Protein AF-A0A945YE36-F1 (afdb_monomer_lite)

Secondary structure (DSSP, 8-state):
-HHHHHHHHHHHHHHHHHHHHHHHHHHHHHHHHHT--TTSTTTIIIIIHHHHHHHHSGGGGGGS-HHHHHHHHHHHHHHHHHHHHHTT---HHHHHHHHHHHTHHHHHHHHHS-HHHHHHHHHHHHHTTSSPPHHHHHHHTSTT--S----S-SSHHHHHHHTTHHHHHHHHHHHHH-PPPP--TTSTTS-PPPGGGGGGPPPPPPPP--------------S----------PPPPPP---PPPPPP----------

pLDDT: mean 85.64, std 22.68, range [29.89, 98.88]

Foldseek 3Di:
DVVVVVVVVVVVLLVVLLLVLLVVQLVVQLCLQFPDELPPPPQNVQPNVVSLLCLQPVLLLLVDDLCSQQVVLLVVLVVVQVVCVVVVNHDVSSVSSSVQNSCLSVLLSVLSDDCVRCDDPNVVCCVVQQGPHVVLVVVCSAPPNQASRRRGGNPNRVVCVVVVVRVVVQVVCCVVPVRHGDQRQSHPPSDHDDPVSVVSDPDDDDPPPPPPPDDDDPPDDDDDDDPDDDDDPDDPDDDDDDDDDDDDDDDDDDDDDD

Structure (mmCIF, N/CA/C/O backbone):
data_AF-A0A945YE36-F1
#
_entry.id   AF-A0A945YE36-F1
#
loop_
_atom_site.group_PDB
_atom_site.id
_atom_site.type_symbol
_atom_site.label_atom_id
_atom_site.label_alt_id
_atom_site.label_comp_id
_atom_site.label_asym_id
_atom_site.label_entity_id
_atom_site.label_seq_id
_atom_site.pdbx_PDB_ins_code
_atom_site.Cartn_x
_atom_site.Cartn_y
_atom_site.Cartn_z
_atom_site.occupancy
_atom_site.B_iso_or_equiv
_atom_site.auth_seq_id
_atom_site.auth_comp_id
_atom_site.auth_asym_id
_atom_site.auth_atom_id
_atom_site.pdbx_PDB_model_num
ATOM 1 N N . MET A 1 1 ? -13.302 16.980 31.839 1.00 84.44 1 MET A N 1
ATOM 2 C CA . MET A 1 1 ? -11.973 16.338 31.714 1.00 84.44 1 MET A CA 1
ATOM 3 C C . MET A 1 1 ? -12.059 14.942 31.093 1.00 84.44 1 MET A C 1
ATOM 5 O O . MET A 1 1 ? -11.459 14.746 30.048 1.00 84.44 1 MET A O 1
ATOM 9 N N . GLN A 1 2 ? -12.860 14.014 31.640 1.00 93.81 2 GLN A N 1
ATOM 10 C CA . GLN A 1 2 ? -12.980 12.634 31.127 1.00 93.81 2 GLN A CA 1
ATOM 11 C C . GLN A 1 2 ? -13.390 12.527 29.646 1.00 93.81 2 GLN A C 1
ATOM 13 O O . GLN A 1 2 ? -12.787 11.770 28.888 1.00 93.81 2 GLN A O 1
ATOM 18 N N . LEU A 1 3 ? -14.381 13.316 29.213 1.00 94.56 3 LEU A N 1
ATOM 19 C CA . LEU A 1 3 ? -14.838 13.320 27.818 1.00 94.56 3 LEU A CA 1
ATOM 20 C C . LEU A 1 3 ? -13.727 13.750 26.848 1.00 94.56 3 LEU A C 1
ATOM 22 O O . LEU A 1 3 ? -13.504 13.095 25.837 1.00 94.56 3 LEU A O 1
ATOM 26 N N . LEU A 1 4 ? -12.995 14.815 27.184 1.00 94.88 4 LEU A N 1
ATOM 27 C CA . LEU A 1 4 ? -11.885 15.309 26.368 1.00 94.88 4 LEU A CA 1
ATOM 28 C C . LEU A 1 4 ? -10.783 14.253 26.229 1.00 94.88 4 LEU A C 1
ATOM 30 O O . LEU A 1 4 ? -10.346 13.976 25.118 1.00 94.88 4 LEU A O 1
ATOM 34 N N . LEU A 1 5 ? -10.376 13.626 27.337 1.00 96.44 5 LEU A N 1
ATOM 35 C CA . LEU A 1 5 ? -9.372 12.557 27.316 1.00 96.44 5 LEU A CA 1
ATOM 36 C C . LEU A 1 5 ? -9.828 11.359 26.474 1.00 96.44 5 LEU A C 1
ATOM 38 O O . LEU A 1 5 ? -9.031 10.791 25.736 1.00 96.44 5 LEU A O 1
ATOM 42 N N . THR A 1 6 ? -11.117 11.020 26.525 1.00 96.38 6 THR A N 1
ATOM 43 C CA . THR A 1 6 ? -11.697 9.944 25.708 1.00 96.38 6 THR A CA 1
ATOM 44 C C . THR A 1 6 ? -11.635 10.282 24.218 1.00 96.38 6 THR A C 1
ATOM 46 O O . THR A 1 6 ? -11.178 9.466 23.422 1.00 96.38 6 THR A O 1
ATOM 49 N N . ILE A 1 7 ? -12.032 11.500 23.835 1.00 97.38 7 ILE A N 1
ATOM 50 C CA . ILE A 1 7 ? -11.981 11.963 22.440 1.00 97.38 7 ILE A CA 1
ATOM 51 C C . ILE A 1 7 ? -10.540 11.949 21.918 1.00 97.38 7 ILE A C 1
ATOM 53 O O . ILE A 1 7 ? -10.285 11.423 20.836 1.00 97.38 7 ILE A O 1
ATOM 57 N N . LEU A 1 8 ? -9.591 12.477 22.697 1.00 97.62 8 LEU A N 1
ATOM 58 C CA . LEU A 1 8 ? -8.173 12.474 22.331 1.00 97.62 8 LEU A CA 1
ATOM 59 C C . LEU A 1 8 ? -7.621 11.047 22.215 1.00 97.62 8 LEU A C 1
ATOM 61 O O . LEU A 1 8 ? -6.890 10.751 21.273 1.00 97.62 8 LEU A O 1
ATOM 65 N N . GLY A 1 9 ? -8.013 10.150 23.122 1.00 98.25 9 GLY A N 1
ATOM 66 C CA . GLY A 1 9 ? -7.624 8.741 23.079 1.00 98.25 9 GLY A CA 1
ATOM 67 C C . GLY A 1 9 ? -8.164 8.003 21.852 1.00 98.25 9 GLY A C 1
ATOM 68 O O . GLY A 1 9 ? -7.447 7.203 21.252 1.00 98.25 9 GLY A O 1
ATOM 69 N N . ILE A 1 10 ? -9.403 8.278 21.435 1.00 98.25 10 ILE A N 1
ATOM 70 C CA . ILE A 1 10 ? -9.976 7.715 20.202 1.00 98.25 10 ILE A CA 1
ATOM 71 C C . ILE A 1 10 ? -9.258 8.284 18.974 1.00 98.25 10 ILE A C 1
ATOM 73 O O . ILE A 1 10 ? -8.875 7.524 18.087 1.00 98.25 10 ILE A O 1
ATOM 77 N N . ALA A 1 11 ? -9.020 9.597 18.932 1.00 98.06 11 ALA A N 1
ATOM 78 C CA . ALA A 1 11 ? -8.303 10.231 17.827 1.00 98.06 11 ALA A CA 1
ATOM 79 C C . ALA A 1 11 ? -6.877 9.670 17.673 1.00 98.06 11 ALA A C 1
ATOM 81 O O . ALA A 1 11 ? -6.459 9.350 16.560 1.00 98.06 11 ALA A O 1
ATOM 82 N N . ALA A 1 12 ? -6.159 9.477 18.784 1.00 98.31 12 ALA A N 1
ATOM 83 C CA . ALA A 1 12 ? -4.841 8.849 18.782 1.00 98.31 12 ALA A CA 1
ATOM 84 C C . ALA A 1 12 ? -4.895 7.408 18.248 1.00 98.31 12 ALA A C 1
ATOM 86 O O . ALA A 1 12 ? -4.079 7.043 17.404 1.00 98.31 12 ALA A O 1
ATOM 87 N N . GLN A 1 13 ? -5.886 6.612 18.670 1.00 98.56 13 GLN A N 1
ATOM 88 C CA . GLN A 1 13 ? -6.087 5.259 18.140 1.00 98.56 13 GLN A CA 1
ATOM 89 C C . GLN A 1 13 ? -6.326 5.267 16.628 1.00 98.56 13 GLN A C 1
ATOM 91 O O . GLN A 1 13 ? -5.691 4.493 15.922 1.00 98.56 13 GLN A O 1
ATOM 96 N N . VAL A 1 14 ? -7.178 6.159 16.113 1.00 98.62 14 VAL A N 1
ATOM 97 C CA . VAL A 1 14 ? -7.440 6.272 14.666 1.00 98.62 14 VAL A CA 1
ATOM 98 C C . VAL A 1 14 ? -6.151 6.544 13.886 1.00 98.62 14 VAL A C 1
ATOM 100 O O . VAL A 1 14 ? -5.896 5.880 12.881 1.00 98.62 14 VAL A O 1
ATOM 103 N N . VAL A 1 15 ? -5.317 7.477 14.356 1.00 98.25 15 VAL A N 1
ATOM 104 C CA . VAL A 1 15 ? -4.036 7.800 13.704 1.00 98.25 15 VAL A CA 1
ATOM 105 C C . VAL A 1 15 ? -3.079 6.609 13.747 1.00 98.25 15 VAL A C 1
ATOM 107 O O . VAL A 1 15 ? -2.517 6.246 12.716 1.00 98.25 15 VAL A O 1
ATOM 110 N N . LEU A 1 16 ? -2.925 5.966 14.907 1.00 98.56 16 LEU A N 1
ATOM 111 C CA . LEU A 1 16 ? -2.040 4.809 15.060 1.00 98.56 16 LEU A CA 1
ATOM 112 C C . LEU A 1 16 ? -2.490 3.621 14.203 1.00 98.56 16 LEU A C 1
ATOM 114 O O . LEU A 1 16 ? -1.655 2.964 13.589 1.00 98.56 16 LEU A O 1
ATOM 118 N N . ILE A 1 17 ? -3.798 3.374 14.106 1.00 98.81 17 ILE A N 1
ATOM 119 C CA . ILE A 1 17 ? -4.362 2.324 13.251 1.00 98.81 17 ILE A CA 1
ATOM 120 C C . ILE A 1 17 ? -4.108 2.634 11.774 1.00 98.81 17 ILE A C 1
ATOM 122 O O . ILE A 1 17 ? -3.713 1.740 11.029 1.00 98.81 17 ILE A O 1
ATOM 126 N N . ALA A 1 18 ? -4.285 3.889 11.351 1.00 98.75 18 ALA A N 1
ATOM 127 C CA . ALA A 1 18 ? -3.983 4.298 9.982 1.00 98.75 18 ALA A CA 1
ATOM 128 C C . ALA A 1 18 ? -2.496 4.113 9.648 1.00 98.75 18 ALA A C 1
ATOM 130 O O . ALA A 1 18 ? -2.173 3.574 8.592 1.00 98.75 18 ALA A O 1
ATOM 131 N N . MET A 1 19 ? -1.599 4.489 10.565 1.00 98.75 19 MET A N 1
ATOM 132 C CA . MET A 1 19 ? -0.159 4.264 10.413 1.00 98.75 19 MET A CA 1
ATOM 133 C C . MET A 1 19 ? 0.191 2.771 10.382 1.00 98.75 19 MET A C 1
ATOM 135 O O . MET A 1 19 ? 1.014 2.361 9.572 1.00 98.75 19 MET A O 1
ATOM 139 N N . ALA A 1 20 ? -0.444 1.946 11.216 1.00 98.88 20 ALA A N 1
ATOM 140 C CA . ALA A 1 20 ? -0.229 0.501 11.212 1.00 98.88 20 ALA A CA 1
ATOM 141 C C . ALA A 1 20 ? -0.695 -0.142 9.895 1.00 98.88 20 ALA A C 1
ATOM 143 O O . ALA A 1 20 ? 0.027 -0.956 9.323 1.00 98.88 20 ALA A O 1
ATOM 144 N N . ALA A 1 21 ? -1.869 0.241 9.386 1.00 98.81 21 ALA A N 1
ATOM 145 C CA . ALA A 1 21 ? -2.382 -0.252 8.107 1.00 98.81 21 ALA A CA 1
ATOM 146 C C . ALA A 1 21 ? -1.478 0.156 6.933 1.00 98.81 21 ALA A C 1
ATOM 148 O O . ALA A 1 21 ? -1.208 -0.658 6.051 1.00 98.81 21 ALA A O 1
ATOM 149 N N . ASP A 1 22 ? -0.975 1.391 6.948 1.00 98.88 22 ASP A N 1
ATOM 150 C CA . ASP A 1 22 ? -0.038 1.913 5.951 1.00 98.88 22 ASP A CA 1
ATOM 151 C C . ASP A 1 22 ? 1.333 1.218 6.016 1.00 98.88 22 ASP A C 1
ATOM 153 O O . ASP A 1 22 ? 1.910 0.864 4.988 1.00 98.88 22 ASP A O 1
ATOM 157 N N . PHE A 1 23 ? 1.828 0.940 7.225 1.00 98.88 23 PHE A N 1
ATOM 158 C CA . PHE A 1 23 ? 3.054 0.171 7.432 1.00 98.88 23 PHE A CA 1
ATOM 159 C C . PHE A 1 23 ? 2.928 -1.261 6.903 1.00 98.88 23 PHE A C 1
ATOM 161 O O . PHE A 1 23 ? 3.793 -1.708 6.155 1.00 98.88 23 PHE A O 1
ATOM 168 N N . VAL A 1 24 ? 1.837 -1.964 7.227 1.00 98.88 24 VAL A N 1
ATOM 169 C CA . VAL A 1 24 ? 1.592 -3.329 6.728 1.00 98.88 24 VAL A CA 1
ATOM 170 C C . VAL A 1 24 ? 1.453 -3.344 5.205 1.00 98.88 24 VAL A C 1
ATOM 172 O O . VAL A 1 24 ? 2.032 -4.211 4.555 1.00 98.88 24 VAL A O 1
ATOM 175 N N . ALA A 1 25 ? 0.749 -2.371 4.621 1.00 98.75 25 ALA A N 1
ATOM 176 C CA . ALA A 1 25 ? 0.683 -2.229 3.169 1.00 98.75 25 ALA A CA 1
ATOM 177 C C . ALA A 1 25 ? 2.074 -1.976 2.557 1.00 98.75 25 ALA A C 1
ATOM 179 O O . ALA A 1 25 ? 2.404 -2.573 1.537 1.00 98.75 25 ALA A O 1
ATOM 180 N N . GLY A 1 26 ? 2.907 -1.156 3.206 1.00 98.75 26 GLY A N 1
ATOM 181 C CA . GLY A 1 26 ? 4.293 -0.921 2.799 1.00 98.75 26 GLY A CA 1
ATOM 182 C C . GLY A 1 26 ? 5.181 -2.163 2.889 1.00 98.75 26 GLY A C 1
ATOM 183 O O . GLY A 1 26 ? 5.958 -2.398 1.975 1.00 98.75 26 GLY A O 1
ATOM 184 N N . LEU A 1 27 ? 5.046 -2.988 3.934 1.00 98.81 27 LEU A N 1
ATOM 185 C CA . LEU A 1 27 ? 5.772 -4.261 4.054 1.00 98.81 27 LEU A CA 1
ATOM 186 C C . LEU A 1 27 ? 5.415 -5.232 2.927 1.00 98.81 27 LEU A C 1
ATOM 188 O O . LEU A 1 27 ? 6.299 -5.883 2.378 1.00 98.81 27 LEU A O 1
ATOM 192 N N . ILE A 1 28 ? 4.126 -5.327 2.590 1.00 98.38 28 ILE A N 1
ATOM 193 C CA . ILE A 1 28 ? 3.658 -6.169 1.485 1.00 98.38 28 ILE A CA 1
ATOM 194 C C . ILE A 1 28 ? 4.221 -5.637 0.164 1.00 98.38 28 ILE A C 1
ATOM 196 O O . ILE A 1 28 ? 4.852 -6.396 -0.560 1.00 98.38 28 ILE A O 1
ATOM 200 N N . HIS A 1 29 ? 4.081 -4.337 -0.103 1.00 98.56 29 HIS A N 1
ATOM 201 C CA . HIS A 1 29 ? 4.594 -3.702 -1.319 1.00 98.56 29 HIS A CA 1
ATOM 202 C C . HIS A 1 29 ? 6.115 -3.875 -1.473 1.00 98.56 29 HIS A C 1
ATOM 204 O O . HIS A 1 29 ? 6.581 -4.296 -2.526 1.00 98.56 29 HIS A O 1
ATOM 210 N N . TRP A 1 30 ? 6.880 -3.656 -0.400 1.00 98.69 30 TRP A N 1
ATOM 211 C CA . TRP A 1 30 ? 8.317 -3.932 -0.372 1.00 98.69 30 TRP A CA 1
ATOM 212 C C . TRP A 1 30 ? 8.631 -5.398 -0.676 1.00 98.69 30 TRP A C 1
ATOM 214 O O . TRP A 1 30 ? 9.516 -5.673 -1.476 1.00 98.69 30 TRP A O 1
ATOM 224 N N . ALA A 1 31 ? 7.903 -6.354 -0.094 1.00 98.25 31 ALA A N 1
ATOM 225 C CA . ALA A 1 31 ? 8.142 -7.769 -0.366 1.00 98.25 31 ALA A CA 1
ATOM 226 C C . ALA A 1 31 ? 7.826 -8.150 -1.825 1.00 98.25 31 ALA A C 1
ATOM 228 O O . ALA A 1 31 ? 8.560 -8.940 -2.426 1.00 98.25 31 ALA A O 1
ATOM 229 N N . GLU A 1 32 ? 6.761 -7.582 -2.404 1.00 97.75 32 GLU A N 1
ATOM 230 C CA . GLU A 1 32 ? 6.430 -7.732 -3.828 1.00 97.75 32 GLU A CA 1
ATOM 231 C C . GLU A 1 32 ? 7.567 -7.232 -4.728 1.00 97.75 32 GLU A C 1
ATOM 233 O O . GLU A 1 32 ? 7.904 -7.891 -5.716 1.00 97.75 32 GLU A O 1
ATOM 238 N N . ASP A 1 33 ? 8.163 -6.095 -4.367 1.00 97.31 33 ASP A N 1
ATOM 239 C CA . ASP A 1 33 ? 9.240 -5.458 -5.122 1.00 97.31 33 ASP A CA 1
ATOM 240 C C . ASP A 1 33 ? 10.599 -6.115 -4.919 1.00 97.31 33 ASP A C 1
ATOM 242 O O . ASP A 1 33 ? 11.373 -6.181 -5.869 1.00 97.31 33 ASP A O 1
ATOM 246 N N . ALA A 1 34 ? 10.885 -6.617 -3.720 1.00 97.31 34 ALA A N 1
ATOM 247 C CA . ALA A 1 34 ? 12.212 -7.090 -3.361 1.00 97.31 34 ALA A CA 1
ATOM 248 C C . ALA A 1 34 ? 12.396 -8.599 -3.552 1.00 97.31 34 ALA A C 1
ATOM 250 O O . ALA A 1 34 ? 13.505 -9.024 -3.862 1.00 97.31 34 ALA A O 1
ATOM 251 N N . TYR A 1 35 ? 11.354 -9.425 -3.394 1.00 97.56 35 TYR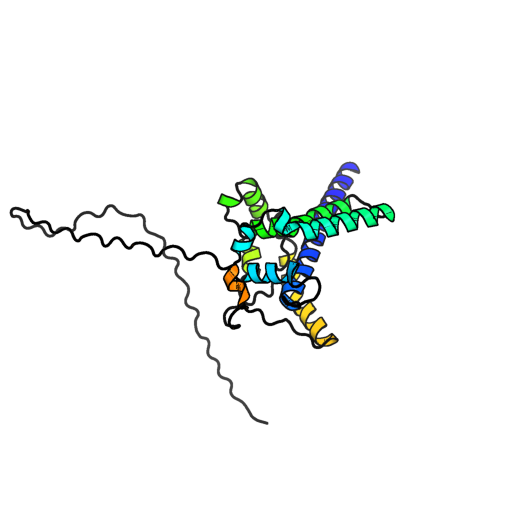 A N 1
ATOM 252 C CA . TYR A 1 35 ? 11.558 -10.877 -3.238 1.00 97.56 35 TYR A CA 1
ATOM 253 C C . TYR A 1 35 ? 10.683 -11.774 -4.106 1.00 97.56 35 TYR A C 1
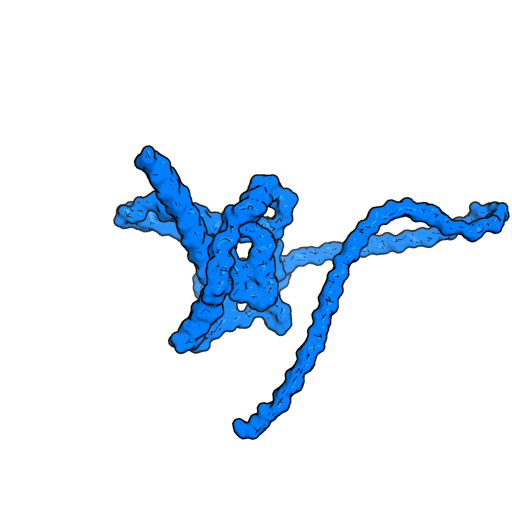ATOM 255 O O . TYR A 1 35 ? 10.999 -12.955 -4.258 1.00 97.56 35 TYR A O 1
ATOM 263 N N . PHE A 1 36 ? 9.610 -11.255 -4.697 1.00 97.25 36 PHE A N 1
ATOM 264 C CA . PHE A 1 36 ? 8.695 -12.075 -5.487 1.00 97.25 36 PHE A CA 1
ATOM 265 C C . PHE A 1 36 ? 8.792 -11.803 -6.988 1.00 97.25 36 PHE A C 1
ATOM 267 O O . PHE A 1 36 ? 9.245 -10.758 -7.452 1.00 97.25 36 PHE A O 1
ATOM 274 N N . THR A 1 37 ? 8.354 -12.777 -7.775 1.00 95.44 37 THR A N 1
ATOM 275 C CA . THR A 1 37 ? 8.308 -12.718 -9.243 1.00 95.44 37 THR A CA 1
ATOM 276 C C . THR A 1 37 ? 6.921 -13.088 -9.749 1.00 95.44 37 THR A C 1
ATOM 278 O O . THR A 1 37 ? 6.088 -13.632 -9.015 1.00 95.44 37 THR A O 1
ATOM 281 N N . GLU A 1 38 ? 6.660 -12.825 -11.025 1.00 95.38 38 GLU A N 1
ATOM 282 C CA . GLU A 1 38 ? 5.420 -13.223 -11.686 1.00 95.38 38 GLU A CA 1
ATOM 283 C C . GLU A 1 38 ? 5.133 -14.736 -11.658 1.00 95.38 38 GLU A C 1
ATOM 285 O O . GLU A 1 38 ? 3.977 -15.133 -11.822 1.00 95.38 38 GLU A O 1
ATO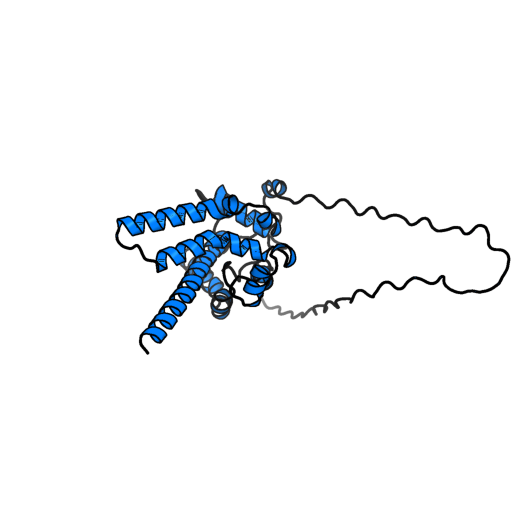M 290 N N . ASP A 1 39 ? 6.161 -15.552 -11.415 1.00 95.75 39 ASP A N 1
ATOM 291 C CA . ASP A 1 39 ? 6.089 -17.012 -11.344 1.00 95.75 39 ASP A CA 1
ATOM 292 C C . ASP A 1 39 ? 5.902 -17.526 -9.908 1.00 95.75 39 ASP A C 1
ATOM 294 O O . ASP A 1 39 ? 5.782 -18.731 -9.682 1.00 95.75 39 ASP A O 1
ATOM 298 N N . THR A 1 40 ? 5.851 -16.627 -8.916 1.00 97.19 40 THR A N 1
ATOM 299 C CA . THR A 1 40 ? 5.646 -17.019 -7.517 1.00 97.19 40 THR A CA 1
ATOM 300 C C . THR A 1 40 ? 4.285 -17.712 -7.363 1.00 97.19 40 THR A C 1
ATOM 302 O O . THR A 1 40 ? 3.260 -17.129 -7.743 1.00 97.19 40 THR A O 1
ATOM 305 N N . PRO A 1 41 ? 4.222 -18.928 -6.786 1.00 96.50 41 PRO A N 1
ATOM 306 C CA . PRO A 1 41 ? 2.964 -19.643 -6.610 1.00 96.50 41 PRO A CA 1
ATOM 307 C C . PRO A 1 41 ? 1.919 -18.810 -5.865 1.00 96.50 41 PRO A C 1
ATOM 309 O O . PRO A 1 41 ? 2.237 -18.078 -4.931 1.00 96.50 41 PRO A O 1
ATOM 312 N N . LEU A 1 42 ? 0.653 -18.956 -6.265 1.00 93.06 42 LEU A N 1
ATOM 313 C CA . LEU A 1 42 ? -0.532 -18.299 -5.690 1.00 93.06 42 LEU A CA 1
ATOM 314 C C . LEU A 1 42 ? -0.620 -16.775 -5.899 1.00 93.06 42 LEU A C 1
ATOM 316 O O . LEU A 1 42 ? -1.705 -16.287 -6.213 1.00 93.06 42 LEU A O 1
ATOM 320 N N . ILE A 1 43 ? 0.480 -16.028 -5.766 1.00 95.69 43 ILE A N 1
ATOM 321 C CA . ILE A 1 43 ? 0.476 -14.552 -5.788 1.00 95.69 43 ILE A CA 1
ATOM 322 C C . ILE A 1 43 ? 1.053 -13.942 -7.071 1.00 95.69 43 ILE A C 1
ATOM 324 O O . ILE A 1 43 ? 0.710 -12.809 -7.405 1.00 95.69 43 ILE A O 1
ATOM 328 N N . GLY A 1 44 ? 1.864 -14.680 -7.834 1.00 96.50 44 GLY A N 1
ATOM 329 C CA . GLY A 1 44 ? 2.566 -14.169 -9.016 1.00 96.50 44 GLY A CA 1
ATOM 330 C C . GLY A 1 44 ? 1.626 -13.543 -10.050 1.00 96.50 44 GLY A C 1
ATOM 331 O O . GLY A 1 44 ? 1.767 -12.378 -10.414 1.00 96.50 44 GLY A O 1
ATOM 332 N N . GLN A 1 45 ? 0.586 -14.280 -10.448 1.00 94.25 45 GLN A N 1
ATOM 333 C CA . GLN A 1 45 ? -0.404 -13.827 -11.434 1.00 94.25 45 GLN A CA 1
ATOM 334 C C . GLN A 1 45 ? -1.290 -12.674 -10.931 1.00 94.25 45 GLN A C 1
ATOM 336 O O . GLN A 1 45 ? -1.673 -11.808 -11.716 1.00 94.25 45 GLN A O 1
ATOM 341 N N . TRP A 1 46 ? -1.666 -12.685 -9.650 1.00 92.50 46 TRP A N 1
ATOM 342 C CA . TRP A 1 46 ? -2.752 -11.846 -9.123 1.00 92.50 46 TRP A CA 1
ATOM 343 C C . TRP A 1 46 ? -2.281 -10.615 -8.351 1.00 92.50 46 TRP A C 1
ATOM 345 O O . TRP A 1 46 ? -3.076 -9.698 -8.156 1.00 92.50 46 TRP A O 1
ATOM 355 N N . VAL A 1 47 ? -1.021 -10.604 -7.920 1.00 95.81 47 VAL A N 1
ATOM 356 C CA . VAL A 1 47 ? -0.422 -9.552 -7.092 1.00 95.81 47 VAL A CA 1
ATOM 357 C C . VAL A 1 47 ? 0.838 -9.019 -7.774 1.00 95.81 47 VAL A C 1
ATOM 359 O O . VAL A 1 47 ? 0.880 -7.854 -8.164 1.00 95.81 47 VAL A O 1
ATOM 362 N N . ILE A 1 48 ? 1.808 -9.899 -8.051 1.00 97.88 48 ILE A N 1
ATOM 363 C CA . ILE A 1 48 ? 3.131 -9.480 -8.535 1.00 97.88 48 ILE A CA 1
ATOM 364 C C . ILE A 1 48 ? 3.087 -8.955 -9.971 1.00 97.88 48 ILE A C 1
ATOM 366 O O . ILE A 1 48 ? 3.620 -7.883 -10.243 1.00 97.88 48 ILE A O 1
ATOM 370 N N . LYS A 1 49 ? 2.416 -9.650 -10.902 1.00 97.06 49 LYS A N 1
ATOM 371 C CA . LYS A 1 49 ? 2.254 -9.165 -12.285 1.00 97.06 49 LYS A CA 1
ATOM 372 C C . LYS A 1 49 ? 1.594 -7.780 -12.340 1.00 97.06 49 LYS A C 1
ATOM 374 O O . LYS A 1 49 ? 2.165 -6.905 -12.989 1.00 97.06 49 LYS A O 1
ATOM 379 N N . PRO A 1 50 ? 0.443 -7.529 -11.677 1.00 96.31 50 PRO A N 1
ATOM 380 C CA . PRO A 1 50 ? -0.125 -6.185 -11.586 1.00 96.31 50 PRO A CA 1
ATOM 381 C C . PRO A 1 50 ? 0.848 -5.131 -11.052 1.00 96.31 50 PRO A C 1
ATOM 383 O O . PRO A 1 50 ? 0.881 -4.025 -11.593 1.00 96.31 50 PRO A O 1
ATOM 386 N N . ASN A 1 51 ? 1.651 -5.468 -10.040 1.00 97.38 51 ASN A N 1
ATOM 387 C CA . ASN A 1 51 ? 2.639 -4.550 -9.486 1.00 97.38 51 ASN A CA 1
ATOM 388 C C . ASN A 1 51 ? 3.800 -4.269 -10.469 1.00 97.38 51 ASN A C 1
ATOM 390 O O . ASN A 1 51 ? 4.139 -3.115 -10.714 1.00 97.38 51 ASN A O 1
ATOM 394 N N . ILE A 1 52 ? 4.316 -5.282 -11.174 1.00 97.50 52 ILE A N 1
ATOM 395 C CA . ILE A 1 52 ? 5.312 -5.088 -12.249 1.00 97.50 52 ILE A CA 1
ATOM 396 C C . ILE A 1 52 ? 4.743 -4.192 -13.366 1.00 97.50 52 ILE A C 1
ATOM 398 O O . ILE A 1 52 ? 5.406 -3.254 -13.813 1.00 97.50 52 ILE A O 1
ATOM 402 N N . VAL A 1 53 ? 3.497 -4.428 -13.806 1.00 97.69 53 VAL A N 1
ATOM 403 C CA . VAL A 1 53 ? 2.815 -3.548 -14.779 1.00 97.69 53 VAL A CA 1
ATOM 404 C C . VAL A 1 53 ? 2.746 -2.121 -14.250 1.00 97.69 53 VAL A C 1
ATOM 406 O O . VAL A 1 53 ? 2.966 -1.174 -15.005 1.00 97.69 53 VAL A O 1
ATOM 409 N N . HIS A 1 54 ? 2.443 -1.959 -12.964 1.00 97.31 54 HIS A N 1
ATOM 410 C CA . HIS A 1 54 ? 2.374 -0.663 -12.317 1.00 97.31 54 HIS A CA 1
ATOM 411 C C . HIS A 1 54 ? 3.732 0.063 -12.334 1.00 97.31 54 HIS A C 1
ATOM 413 O O . HIS A 1 54 ? 3.779 1.227 -12.726 1.00 97.31 54 HIS A O 1
ATOM 419 N N . HIS A 1 55 ? 4.835 -0.598 -11.998 1.00 97.25 55 HIS A N 1
ATOM 420 C CA . HIS A 1 55 ? 6.170 0.016 -11.991 1.00 97.25 55 HIS A CA 1
ATOM 421 C C . HIS A 1 55 ? 6.671 0.410 -13.390 1.00 97.25 55 HIS A C 1
ATOM 423 O O . HIS A 1 55 ? 7.303 1.456 -13.554 1.00 97.25 55 HIS A O 1
ATOM 429 N N . HIS A 1 56 ? 6.325 -0.362 -14.426 1.00 97.12 56 HIS A N 1
ATOM 430 C CA . HIS A 1 56 ? 6.650 -0.026 -15.824 1.00 97.12 56 HIS A CA 1
ATOM 431 C C . HIS A 1 56 ? 5.708 1.022 -16.431 1.00 97.12 56 HIS A C 1
ATOM 433 O O . HIS A 1 56 ? 6.133 1.909 -17.179 1.00 97.12 56 HIS A O 1
ATOM 439 N N . PHE A 1 57 ? 4.416 0.946 -16.110 1.00 96.81 57 PHE A N 1
ATOM 440 C CA . PHE A 1 57 ? 3.368 1.822 -16.631 1.00 96.81 57 PHE A CA 1
ATOM 441 C C . PHE A 1 57 ? 2.512 2.391 -15.483 1.00 96.81 57 PHE A C 1
ATOM 443 O O . PHE A 1 57 ? 1.345 2.017 -15.340 1.00 96.81 57 PHE A O 1
ATOM 450 N N . PRO A 1 58 ? 3.016 3.372 -14.703 1.00 95.94 58 PRO A N 1
ATOM 451 C CA . PRO A 1 58 ? 2.367 3.830 -13.465 1.00 95.94 58 PRO A CA 1
ATOM 452 C C . PRO A 1 58 ? 0.900 4.224 -13.617 1.00 95.94 58 PRO A C 1
ATOM 454 O O . PRO A 1 58 ? 0.053 3.891 -12.788 1.00 95.94 58 PRO A O 1
ATOM 457 N N . ARG A 1 59 ? 0.561 4.863 -14.741 1.00 95.81 59 ARG A N 1
ATOM 458 C CA . ARG A 1 59 ? -0.813 5.291 -15.023 1.00 95.81 59 ARG A CA 1
ATOM 459 C C . ARG A 1 59 ? -1.751 4.176 -15.489 1.00 95.81 59 ARG A C 1
ATOM 461 O O . ARG A 1 59 ? -2.957 4.409 -15.441 1.00 95.81 59 ARG A O 1
ATOM 468 N N . TYR A 1 60 ? -1.266 2.987 -15.862 1.00 95.69 60 TYR A N 1
ATOM 469 C CA . TYR A 1 60 ? -2.141 1.832 -16.114 1.00 95.69 60 TYR A CA 1
ATOM 470 C C . TYR A 1 60 ? -2.989 1.526 -14.876 1.00 95.69 60 TYR A C 1
ATOM 472 O O . TYR A 1 60 ? -4.182 1.277 -14.980 1.00 95.69 60 TYR A O 1
ATOM 480 N N . PHE A 1 61 ? -2.428 1.688 -13.676 1.00 95.00 61 PHE A N 1
ATOM 481 C CA . PHE A 1 61 ? -3.164 1.444 -12.438 1.00 95.00 61 PHE A CA 1
ATOM 482 C C . PHE A 1 61 ? -4.425 2.319 -12.289 1.00 95.00 61 PHE A C 1
ATOM 484 O O . PHE A 1 61 ? -5.417 1.916 -11.680 1.00 95.00 61 PHE A O 1
ATOM 491 N N . THR A 1 62 ? -4.420 3.511 -12.896 1.00 96.62 62 THR A N 1
ATOM 492 C CA . THR A 1 62 ? -5.552 4.449 -12.859 1.00 96.62 62 THR A CA 1
ATOM 493 C C . THR A 1 62 ? -6.724 4.049 -13.755 1.00 96.62 62 THR A C 1
ATOM 495 O O . THR A 1 62 ? -7.804 4.614 -13.594 1.00 96.62 62 THR A O 1
ATOM 498 N N . THR A 1 63 ? -6.540 3.084 -14.663 1.00 95.19 63 THR A N 1
ATOM 499 C CA . THR A 1 63 ? -7.608 2.586 -15.546 1.00 95.19 63 THR A CA 1
ATOM 500 C C . THR A 1 63 ? -8.447 1.490 -14.894 1.00 95.19 63 THR A C 1
ATOM 502 O O . THR A 1 63 ? -9.581 1.270 -15.310 1.00 95.19 63 THR A O 1
ATOM 505 N N . LEU A 1 64 ? -7.923 0.839 -13.850 1.00 95.31 64 LEU A N 1
ATOM 506 C CA . LEU A 1 64 ? -8.642 -0.194 -13.111 1.00 95.31 64 LEU A CA 1
ATOM 507 C C . LEU A 1 64 ? -9.782 0.422 -12.292 1.00 95.31 64 LEU A C 1
ATOM 509 O O . LEU A 1 64 ? -9.607 1.455 -11.631 1.00 95.31 64 LEU A O 1
ATOM 513 N N . SER A 1 65 ? -10.919 -0.259 -12.227 1.00 97.19 65 SER A N 1
ATOM 514 C CA . SER A 1 65 ? -11.980 0.013 -11.253 1.00 97.19 65 SER A CA 1
ATOM 515 C C . SER A 1 65 ? -11.494 -0.207 -9.811 1.00 97.19 65 SER A C 1
ATOM 517 O O . SER A 1 65 ? -10.418 -0.757 -9.565 1.00 97.19 65 SER A O 1
ATOM 519 N N . TRP A 1 66 ? -12.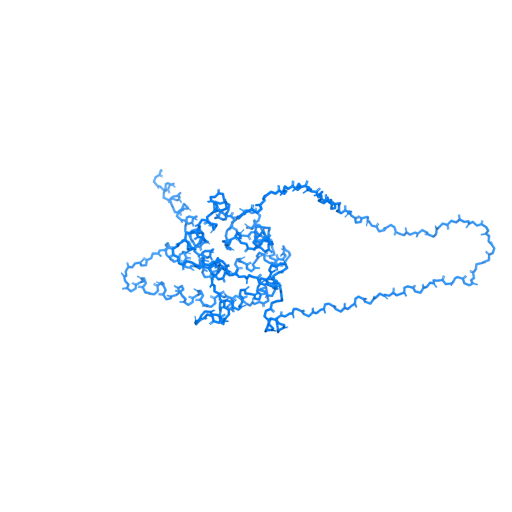273 0.245 -8.821 1.00 97.50 66 TRP A N 1
ATOM 520 C CA . TRP A 1 66 ? -11.974 -0.040 -7.411 1.00 97.50 66 TRP A CA 1
ATOM 521 C C . TRP A 1 66 ? -11.962 -1.550 -7.141 1.00 97.50 66 TRP A C 1
ATOM 523 O O . TRP A 1 66 ? -11.015 -2.053 -6.544 1.00 97.50 66 TRP A O 1
ATOM 533 N N . TRP A 1 67 ? -12.954 -2.280 -7.661 1.00 97.88 67 TRP A N 1
ATOM 534 C CA . TRP A 1 67 ? -13.076 -3.722 -7.450 1.00 97.88 67 TRP A CA 1
ATOM 535 C C . TRP A 1 67 ? -11.897 -4.505 -8.034 1.00 97.88 67 TRP A C 1
ATOM 537 O O . TRP A 1 67 ? -11.325 -5.347 -7.346 1.00 97.88 67 TRP A O 1
ATOM 547 N N . GLU A 1 68 ? -11.477 -4.197 -9.265 1.00 96.31 68 GLU A N 1
ATOM 548 C CA . GLU A 1 68 ? -10.338 -4.874 -9.905 1.00 96.31 68 GLU A CA 1
ATOM 549 C C . GLU A 1 68 ? -9.046 -4.733 -9.101 1.00 96.31 68 GLU A C 1
ATOM 551 O O . GLU A 1 68 ? -8.291 -5.697 -9.002 1.00 96.31 68 GLU A O 1
ATOM 556 N N . SER A 1 69 ? -8.820 -3.567 -8.487 1.00 95.75 69 SER A N 1
ATOM 557 C CA . SER A 1 69 ? -7.633 -3.321 -7.666 1.00 95.75 69 SER A CA 1
ATOM 558 C C . SER A 1 69 ? -7.766 -3.762 -6.208 1.00 95.75 69 SER A C 1
ATOM 560 O O . SER A 1 69 ? -6.746 -3.951 -5.560 1.00 95.75 69 SER A O 1
ATOM 562 N N . SER A 1 70 ? -8.977 -3.902 -5.662 1.00 97.19 70 SER A N 1
ATOM 563 C CA . SER A 1 70 ? -9.174 -4.089 -4.212 1.00 97.19 70 SER A CA 1
ATOM 564 C C . SER A 1 70 ? -9.793 -5.428 -3.818 1.00 97.19 70 SER A C 1
ATOM 566 O O . SER A 1 70 ? -9.738 -5.771 -2.640 1.00 97.19 70 SER A O 1
ATOM 568 N N . LYS A 1 71 ? -10.351 -6.216 -4.751 1.00 96.56 71 LYS A N 1
ATOM 569 C CA . LYS A 1 71 ? -11.101 -7.448 -4.426 1.00 96.56 71 LYS A CA 1
ATOM 570 C C . LYS A 1 71 ? -10.344 -8.416 -3.511 1.00 96.56 71 LYS A C 1
ATOM 572 O O . LYS A 1 71 ? -10.930 -8.923 -2.564 1.00 96.56 71 LYS A O 1
ATOM 577 N N . LEU A 1 72 ? -9.048 -8.641 -3.748 1.00 96.00 72 LEU A N 1
ATOM 578 C CA . LEU A 1 72 ? -8.248 -9.554 -2.925 1.00 96.00 72 LEU A CA 1
ATOM 579 C C . LEU A 1 72 ? -8.139 -9.044 -1.482 1.00 96.00 72 LEU A C 1
ATOM 581 O O . LEU A 1 72 ? -8.386 -9.795 -0.544 1.00 96.00 72 LEU A O 1
ATOM 585 N N . LEU A 1 73 ? -7.851 -7.752 -1.311 1.00 97.00 73 LEU A N 1
ATOM 586 C CA . LEU A 1 73 ? -7.725 -7.118 -0.000 1.00 97.00 73 LEU A CA 1
ATOM 587 C C . LEU A 1 73 ? -9.083 -7.084 0.721 1.00 97.00 73 LEU A C 1
ATOM 589 O O . LEU A 1 73 ? -9.137 -7.280 1.931 1.00 97.00 73 LEU A O 1
ATOM 593 N N . VAL A 1 74 ? -10.185 -6.904 -0.017 1.00 98.19 74 VAL A N 1
ATOM 594 C CA . VAL A 1 74 ? -11.552 -6.996 0.520 1.00 98.19 74 VAL A CA 1
ATOM 595 C C . VAL A 1 74 ? -11.860 -8.411 1.009 1.00 98.19 74 VAL A C 1
ATOM 597 O O . VAL A 1 74 ? -12.369 -8.553 2.117 1.00 98.19 74 VAL A O 1
ATOM 600 N N . PHE A 1 75 ? -11.537 -9.457 0.240 1.00 98.25 75 PHE A N 1
ATOM 601 C CA . PHE A 1 75 ? -11.769 -10.841 0.669 1.00 98.25 75 PHE A CA 1
ATOM 602 C C . PHE A 1 75 ? -10.918 -11.221 1.886 1.00 98.25 75 PHE A C 1
ATOM 604 O O . PHE A 1 75 ? -11.453 -11.787 2.838 1.00 98.25 75 PHE A O 1
ATOM 611 N N . ILE A 1 76 ? -9.631 -10.857 1.899 1.00 97.69 76 ILE A N 1
ATOM 612 C CA . ILE A 1 76 ? -8.748 -11.062 3.060 1.00 97.69 76 ILE A CA 1
ATOM 613 C C . ILE A 1 76 ? -9.285 -10.301 4.277 1.00 97.69 76 ILE A C 1
ATOM 615 O O . ILE A 1 76 ? -9.369 -10.857 5.373 1.00 97.69 76 ILE A O 1
ATOM 619 N N . GLY A 1 77 ? -9.702 -9.049 4.089 1.00 98.31 77 GLY A N 1
ATOM 620 C CA . GLY A 1 77 ? -10.298 -8.230 5.138 1.00 98.31 77 GLY A CA 1
ATOM 621 C C . GLY A 1 77 ? -11.583 -8.832 5.704 1.00 98.31 77 GLY A C 1
ATOM 622 O O . GLY A 1 77 ? -11.719 -8.965 6.918 1.00 98.31 77 GLY A O 1
ATOM 623 N N . ALA A 1 78 ? -12.504 -9.259 4.839 1.00 98.44 78 ALA A N 1
ATOM 624 C CA . ALA A 1 78 ? -13.757 -9.891 5.242 1.00 98.44 78 ALA A CA 1
ATOM 625 C C . ALA A 1 78 ? -13.517 -11.204 6.001 1.00 98.44 78 ALA A C 1
ATOM 627 O O . ALA A 1 78 ? -14.122 -11.419 7.050 1.00 98.44 78 ALA A O 1
ATOM 628 N N . ALA A 1 79 ? -12.593 -12.045 5.522 1.00 98.56 79 ALA A N 1
ATOM 629 C CA . ALA A 1 79 ? -12.188 -13.260 6.224 1.00 98.56 79 ALA A CA 1
ATOM 630 C C . ALA A 1 79 ? -11.582 -12.941 7.600 1.00 98.56 79 ALA A C 1
ATOM 632 O O . ALA A 1 79 ? -11.951 -13.567 8.591 1.00 98.56 79 ALA A O 1
ATOM 633 N N . THR A 1 80 ? -10.721 -11.923 7.683 1.00 98.38 80 THR A N 1
ATOM 634 C CA . THR A 1 80 ? -10.095 -11.478 8.939 1.00 98.38 80 THR A CA 1
ATOM 635 C C . THR A 1 80 ? -11.144 -11.041 9.961 1.00 98.38 80 THR A C 1
ATOM 637 O O . THR A 1 80 ? -11.107 -11.482 11.109 1.00 98.38 80 THR A O 1
ATOM 640 N N . LEU A 1 81 ? -12.115 -10.220 9.548 1.00 98.50 81 LEU A N 1
ATOM 641 C CA . LEU A 1 81 ? -13.203 -9.776 10.423 1.00 98.50 81 LEU A CA 1
ATOM 642 C C . LEU A 1 81 ? -14.133 -10.927 10.818 1.00 98.50 81 LEU A C 1
ATOM 644 O O . LEU A 1 81 ? -14.518 -11.013 11.981 1.00 98.50 81 LEU A O 1
ATOM 648 N N . GLY A 1 82 ? -14.462 -11.821 9.882 1.00 98.44 82 GLY A N 1
ATOM 649 C CA . GLY A 1 82 ? -15.305 -12.988 10.143 1.00 98.44 82 GLY A CA 1
ATOM 650 C C . GLY A 1 82 ? -14.674 -13.951 11.148 1.00 98.44 82 GLY A C 1
ATOM 651 O O . GLY A 1 82 ? -15.301 -14.293 12.147 1.00 98.44 82 GLY A O 1
ATOM 652 N N . ILE A 1 83 ? -13.410 -14.330 10.938 1.00 98.56 83 ILE A N 1
ATOM 653 C CA . ILE A 1 83 ? -12.658 -15.195 11.862 1.00 98.56 83 ILE A CA 1
ATOM 654 C C . ILE A 1 83 ? -12.523 -14.518 13.227 1.00 98.56 83 ILE A C 1
ATOM 656 O O . ILE A 1 83 ? -12.783 -15.138 14.254 1.00 98.56 83 ILE A O 1
ATOM 660 N N . SER A 1 84 ? -12.175 -13.231 13.252 1.00 98.44 84 SER A N 1
ATOM 661 C CA . SER A 1 84 ? -12.076 -12.463 14.493 1.00 98.44 84 SER A CA 1
ATOM 662 C C . SER A 1 84 ? -13.397 -12.437 15.271 1.00 98.44 84 SER A C 1
ATOM 664 O O . SER A 1 84 ? -13.388 -12.622 16.486 1.00 98.44 84 SER A O 1
ATOM 666 N N . ALA A 1 85 ? -14.535 -12.274 14.591 1.00 98.06 85 ALA A N 1
ATOM 667 C CA . ALA A 1 85 ? -15.850 -12.323 15.224 1.00 98.06 85 ALA A CA 1
ATOM 668 C C . ALA A 1 85 ? -16.159 -13.708 15.810 1.00 98.06 85 ALA A C 1
ATOM 670 O O . ALA A 1 85 ? -16.613 -13.791 16.950 1.00 98.06 85 ALA A O 1
ATOM 671 N N . LEU A 1 86 ? -15.850 -14.785 15.080 1.00 98.31 86 LEU A N 1
ATOM 672 C CA . LEU A 1 86 ? -16.031 -16.161 15.560 1.00 98.31 86 LEU A CA 1
ATOM 673 C C . LEU A 1 86 ? -15.170 -16.477 16.793 1.00 98.31 86 LEU A C 1
ATOM 675 O O . LEU A 1 86 ? -15.601 -17.229 17.662 1.00 98.31 86 LEU A O 1
ATOM 679 N N . LEU A 1 87 ? -13.976 -15.887 16.884 1.00 98.31 87 LEU A N 1
ATOM 680 C CA . LEU A 1 87 ? -13.059 -16.049 18.018 1.00 98.31 87 LEU A CA 1
ATOM 681 C C . LEU A 1 87 ? -13.316 -15.054 19.167 1.00 98.31 87 LEU A C 1
ATOM 683 O O . LEU A 1 87 ? -12.614 -15.094 20.175 1.00 98.31 87 LEU A O 1
ATOM 687 N N . GLY A 1 88 ? -14.294 -14.150 19.033 1.00 97.69 88 GLY A N 1
ATOM 688 C CA . GLY A 1 88 ? -14.586 -13.120 20.038 1.00 97.69 88 GLY A CA 1
ATOM 689 C C . GLY A 1 88 ? -13.541 -11.998 20.123 1.00 97.69 88 GLY A C 1
ATOM 690 O O . GLY A 1 88 ? -13.476 -11.293 21.126 1.00 97.69 88 GLY A O 1
ATOM 691 N N . TRP A 1 89 ? -12.717 -11.818 19.088 1.00 97.44 89 TRP A N 1
ATOM 692 C CA . TRP A 1 89 ? -11.656 -10.800 19.011 1.00 97.44 89 TRP A CA 1
ATOM 693 C C . TRP A 1 89 ? -12.048 -9.564 18.195 1.00 97.44 89 TRP A C 1
ATOM 695 O O . TRP A 1 89 ? -11.218 -8.680 17.962 1.00 97.44 89 TRP A O 1
ATOM 705 N N . PHE A 1 90 ? -13.292 -9.504 17.718 1.00 97.94 90 PHE A N 1
ATOM 706 C CA . PHE A 1 90 ? -13.753 -8.395 16.895 1.00 97.94 90 PHE A CA 1
ATOM 707 C C . PHE A 1 90 ? -13.724 -7.084 17.682 1.00 97.94 90 PHE A C 1
ATOM 709 O O . PHE A 1 90 ? -14.171 -7.001 18.824 1.00 97.94 90 PHE A O 1
ATOM 716 N N . SER A 1 91 ? -13.229 -6.030 17.040 1.00 98.38 91 SER A N 1
ATOM 717 C CA . SER A 1 91 ? -13.184 -4.686 17.606 1.00 98.38 91 SER A CA 1
ATOM 718 C C . SER A 1 91 ? -13.337 -3.637 16.509 1.00 98.38 91 SER A C 1
ATOM 720 O O . SER A 1 91 ? -13.041 -3.891 15.337 1.00 98.38 91 SER A O 1
ATOM 722 N N . TRP A 1 92 ? -13.774 -2.430 16.879 1.00 98.44 92 TRP A N 1
ATOM 723 C CA . TRP A 1 92 ? -13.859 -1.324 15.922 1.00 98.44 92 TRP A CA 1
ATOM 724 C C . TRP A 1 92 ? -12.472 -0.919 15.405 1.00 98.44 92 TRP A C 1
ATOM 726 O O . TRP A 1 92 ? -12.354 -0.460 14.272 1.00 98.44 92 TRP A O 1
ATOM 736 N N . GLN A 1 93 ? -11.419 -1.133 16.201 1.00 98.62 93 GLN A N 1
ATOM 737 C CA . GLN A 1 93 ? -10.036 -0.888 15.809 1.00 98.62 93 GLN A CA 1
ATOM 738 C C . GLN A 1 93 ? -9.606 -1.829 14.682 1.00 98.62 93 GLN A C 1
ATOM 740 O O . GLN A 1 93 ? -9.064 -1.370 13.677 1.00 98.62 93 GLN A O 1
ATOM 745 N N . LEU A 1 94 ? -9.900 -3.128 14.815 1.00 98.69 94 LEU A N 1
ATOM 746 C CA . LEU A 1 94 ? -9.643 -4.104 13.756 1.00 98.69 94 LEU A CA 1
ATOM 747 C C . LEU A 1 94 ? -10.479 -3.801 12.507 1.00 98.69 94 LEU A C 1
ATOM 749 O O . LEU A 1 94 ? -9.959 -3.854 11.395 1.00 98.69 94 LEU A O 1
ATOM 753 N N . ALA A 1 95 ? -11.753 -3.438 12.680 1.00 98.69 95 ALA A N 1
ATOM 754 C CA . ALA A 1 95 ? -12.607 -3.033 11.567 1.00 98.69 95 ALA A CA 1
ATOM 755 C C . ALA A 1 95 ? -12.026 -1.823 10.817 1.00 98.69 95 ALA A C 1
ATOM 757 O O . ALA A 1 95 ? -11.939 -1.847 9.590 1.00 98.69 95 ALA A O 1
ATOM 758 N N . LEU A 1 96 ? -11.565 -0.796 11.538 1.00 98.81 96 LEU A N 1
ATOM 759 C CA . LEU A 1 96 ? -10.926 0.375 10.941 1.00 98.81 96 LEU A CA 1
ATOM 760 C C . LEU A 1 96 ? -9.622 0.010 10.220 1.00 98.81 96 LEU A C 1
ATOM 762 O O . LEU A 1 96 ? -9.424 0.450 9.089 1.00 98.81 96 LEU A O 1
ATOM 766 N N . PHE A 1 97 ? -8.770 -0.816 10.836 1.00 98.88 97 PHE A N 1
ATOM 767 C CA . PHE A 1 97 ? -7.546 -1.322 10.211 1.00 98.88 97 PHE A CA 1
ATOM 768 C C . PHE A 1 97 ? -7.862 -1.993 8.869 1.00 98.88 97 PHE A C 1
ATOM 770 O O . PHE A 1 97 ? -7.320 -1.601 7.838 1.00 98.88 97 PHE A O 1
ATOM 777 N N . VAL A 1 98 ? -8.815 -2.931 8.862 1.00 98.75 98 VAL A N 1
ATOM 778 C CA . VAL A 1 98 ? -9.229 -3.661 7.658 1.00 98.75 98 VAL A CA 1
ATOM 779 C C . VAL A 1 98 ? -9.805 -2.728 6.594 1.00 98.75 98 VAL A C 1
ATOM 781 O O . VAL A 1 98 ? -9.474 -2.878 5.419 1.00 98.75 98 VAL A O 1
ATOM 784 N N . VAL A 1 99 ? -10.632 -1.750 6.972 1.00 98.75 99 VAL A N 1
ATOM 785 C CA . VAL A 1 99 ? -11.201 -0.780 6.021 1.00 98.75 99 VAL A CA 1
ATOM 786 C C . VAL A 1 99 ? -10.105 0.054 5.358 1.00 98.75 99 VAL A C 1
ATOM 788 O O . VAL A 1 99 ? -10.157 0.266 4.144 1.00 98.75 99 VAL A O 1
ATOM 791 N N . ILE A 1 100 ? -9.106 0.507 6.119 1.00 98.75 100 ILE A N 1
ATOM 792 C CA . ILE A 1 100 ? -7.977 1.267 5.571 1.00 98.75 100 ILE A CA 1
ATOM 793 C C . ILE A 1 100 ? -7.140 0.371 4.653 1.00 98.75 100 ILE A C 1
ATOM 795 O O . ILE A 1 100 ? -6.906 0.743 3.502 1.00 98.75 100 ILE A O 1
ATOM 799 N N . SER A 1 101 ? -6.766 -0.830 5.107 1.00 98.69 101 SER A N 1
ATOM 800 C CA . SER A 1 101 ? -5.992 -1.789 4.310 1.00 98.69 101 SER A CA 1
ATOM 801 C C . SER A 1 101 ? -6.704 -2.167 3.010 1.00 98.69 101 SER A C 1
ATOM 803 O O . SER A 1 101 ? -6.092 -2.104 1.949 1.00 98.69 101 SER A O 1
ATOM 805 N N . ALA A 1 102 ? -8.010 -2.452 3.034 1.00 98.31 102 ALA A N 1
ATOM 806 C CA . ALA A 1 102 ? -8.794 -2.769 1.833 1.00 98.31 102 ALA A CA 1
ATOM 807 C C . ALA A 1 102 ? -8.827 -1.627 0.796 1.00 98.31 102 ALA A C 1
ATOM 809 O O . ALA A 1 102 ? -9.041 -1.861 -0.399 1.00 98.31 102 ALA A O 1
ATOM 810 N N . ASN A 1 103 ? -8.585 -0.391 1.240 1.00 98.56 103 ASN A N 1
ATOM 811 C CA . ASN A 1 103 ? -8.517 0.797 0.395 1.00 98.56 103 ASN A CA 1
ATOM 812 C C . ASN A 1 103 ? -7.085 1.254 0.081 1.00 98.56 103 ASN A C 1
ATOM 814 O O . ASN A 1 103 ? -6.934 2.254 -0.624 1.00 98.56 103 ASN A O 1
ATOM 818 N N . ALA A 1 104 ? -6.044 0.529 0.509 1.00 98.50 104 ALA A N 1
ATOM 819 C CA . ALA A 1 104 ? -4.653 0.906 0.254 1.00 98.50 104 ALA A CA 1
ATOM 820 C C . ALA A 1 104 ? -4.373 1.088 -1.248 1.00 98.50 104 ALA A C 1
ATOM 822 O O . ALA A 1 104 ? -3.917 2.150 -1.670 1.00 98.50 104 ALA A O 1
ATOM 823 N N . ASN A 1 105 ? -4.802 0.129 -2.074 1.00 98.12 105 ASN A N 1
ATOM 824 C CA . ASN A 1 105 ? -4.679 0.204 -3.535 1.00 98.12 105 ASN A CA 1
ATOM 825 C C . ASN A 1 105 ? -5.469 1.368 -4.147 1.00 98.12 105 ASN A C 1
ATOM 827 O O . ASN A 1 105 ? -5.075 1.927 -5.172 1.00 98.12 105 ASN A O 1
ATOM 831 N N . HIS A 1 106 ? -6.583 1.771 -3.528 1.00 98.25 106 HIS A N 1
ATOM 832 C CA . HIS A 1 106 ? -7.323 2.938 -3.991 1.00 98.25 106 HIS A CA 1
ATOM 833 C C . HIS A 1 106 ? -6.542 4.225 -3.716 1.00 98.25 106 HIS A C 1
ATOM 835 O O . HIS A 1 106 ? -6.404 5.047 -4.618 1.00 98.25 106 HIS A O 1
ATOM 841 N N . VAL A 1 107 ? -5.984 4.384 -2.515 1.00 98.38 107 VAL A N 1
ATOM 842 C CA . VAL A 1 107 ? -5.179 5.564 -2.166 1.00 98.38 107 VAL A CA 1
ATOM 843 C C . VAL A 1 107 ? -3.893 5.631 -2.993 1.00 98.38 107 VAL A C 1
ATOM 845 O O . VAL A 1 107 ? -3.581 6.686 -3.549 1.00 98.38 107 VAL A O 1
ATOM 848 N N . HIS A 1 108 ? -3.226 4.494 -3.193 1.00 98.50 108 HIS A N 1
ATOM 849 C CA . HIS A 1 108 ? -2.092 4.353 -4.107 1.00 98.50 108 HIS A CA 1
ATOM 850 C C . HIS A 1 108 ? -2.455 4.826 -5.518 1.00 98.50 108 HIS A C 1
ATOM 852 O O . HIS A 1 108 ? -1.780 5.672 -6.096 1.00 98.50 108 HIS A O 1
ATOM 858 N N . LYS A 1 109 ? -3.591 4.382 -6.061 1.00 98.06 109 LYS A N 1
ATOM 859 C CA . LYS A 1 109 ? -4.082 4.829 -7.372 1.00 98.06 109 LYS A CA 1
ATOM 860 C C . LYS A 1 109 ? -4.323 6.341 -7.435 1.00 98.06 109 LYS A C 1
ATOM 862 O O . LYS A 1 109 ? -4.043 6.964 -8.461 1.00 98.06 109 LYS A O 1
ATOM 867 N N . LEU A 1 110 ? -4.824 6.951 -6.358 1.00 98.44 110 LEU A N 1
ATOM 868 C CA . LEU A 1 110 ? -5.021 8.405 -6.282 1.00 98.44 110 LEU A CA 1
ATOM 869 C C . LEU A 1 110 ? -3.694 9.182 -6.344 1.00 98.44 110 LEU A C 1
ATOM 871 O O . LEU A 1 110 ? -3.709 10.345 -6.753 1.00 98.44 110 LEU A O 1
ATOM 875 N N . SER A 1 111 ? -2.552 8.581 -5.997 1.00 98.00 111 SER A N 1
ATOM 876 C CA . SER A 1 111 ? -1.241 9.238 -6.108 1.00 98.00 111 SER A CA 1
ATOM 877 C C . SER A 1 111 ? -0.709 9.289 -7.554 1.00 98.00 111 SER A C 1
ATOM 879 O O . SER A 1 111 ? 0.080 10.174 -7.875 1.00 98.00 111 SER A O 1
ATOM 881 N N . HIS A 1 112 ? -1.217 8.443 -8.463 1.00 98.31 112 HIS A N 1
ATOM 882 C CA . HIS A 1 112 ? -0.899 8.467 -9.909 1.00 98.31 112 HIS A CA 1
ATOM 883 C C . HIS A 1 112 ? -1.799 9.373 -10.747 1.00 98.31 112 HIS A C 1
ATOM 885 O O . HIS A 1 112 ? -1.539 9.636 -11.931 1.00 98.31 112 HIS A O 1
ATOM 891 N N . ARG A 1 113 ? -2.890 9.845 -10.149 1.00 97.81 113 ARG A N 1
ATOM 892 C CA . ARG A 1 113 ? -3.848 10.743 -10.789 1.00 97.81 113 ARG A CA 1
ATOM 893 C C . ARG A 1 113 ? -3.384 12.190 -10.683 1.00 97.81 113 ARG A C 1
ATOM 895 O O . ARG A 1 113 ? -2.758 12.626 -9.721 1.00 97.81 113 ARG A O 1
ATOM 902 N N . THR A 1 114 ? -3.732 12.970 -11.695 1.00 97.62 114 THR A N 1
ATOM 903 C CA . THR A 1 114 ? -3.563 14.419 -11.674 1.00 97.62 114 THR A CA 1
ATOM 904 C C . THR A 1 114 ? -4.526 15.049 -10.670 1.00 97.62 114 THR A C 1
ATOM 906 O O . THR A 1 114 ? -5.606 14.526 -10.390 1.00 97.62 114 THR A O 1
ATOM 909 N N . ARG A 1 115 ? -4.192 16.253 -10.196 1.00 97.44 115 ARG A N 1
ATOM 910 C CA . ARG A 1 115 ? -5.064 17.035 -9.306 1.00 97.44 115 ARG A CA 1
ATOM 911 C C . ARG A 1 115 ? -6.471 17.243 -9.889 1.00 97.44 115 ARG A C 1
ATOM 913 O O . ARG A 1 115 ? -7.460 17.177 -9.167 1.00 97.44 115 ARG A O 1
ATOM 920 N N . LYS A 1 116 ? -6.563 17.466 -11.208 1.00 97.88 116 LYS A N 1
ATOM 921 C CA . LYS A 1 116 ? -7.846 17.616 -11.913 1.00 97.88 116 LYS A CA 1
ATOM 922 C C . LYS A 1 116 ? -8.662 16.326 -11.859 1.00 97.88 116 LYS A C 1
ATOM 924 O O . LYS A 1 116 ? -9.858 16.391 -11.611 1.00 97.88 116 LYS A O 1
ATOM 929 N N . GLU A 1 117 ? -8.022 15.178 -12.073 1.00 97.75 117 GLU A N 1
ATOM 930 C CA . GLU A 1 117 ? -8.686 13.875 -11.990 1.00 97.75 117 GLU A CA 1
ATOM 931 C C . GLU A 1 117 ? -9.162 13.574 -10.566 1.00 97.75 117 GLU A C 1
ATOM 933 O O . GLU A 1 117 ? -10.248 13.030 -10.411 1.00 97.75 117 GLU A O 1
ATOM 938 N N . ASN A 1 118 ? -8.389 13.927 -9.537 1.00 98.12 118 ASN A N 1
ATOM 939 C CA . ASN A 1 118 ? -8.738 13.687 -8.130 1.00 98.12 118 ASN A CA 1
ATOM 940 C C . ASN A 1 118 ? -9.844 14.609 -7.593 1.00 98.12 118 ASN A C 1
ATOM 942 O O . ASN A 1 118 ? -10.515 14.269 -6.619 1.00 98.12 118 ASN A O 1
ATOM 946 N N . GLY A 1 119 ? -10.039 15.778 -8.203 1.00 98.19 119 GLY A N 1
ATOM 947 C CA . GLY A 1 119 ? -10.978 16.779 -7.706 1.00 98.19 119 GLY A CA 1
ATOM 948 C C . GLY A 1 119 ? -10.512 17.445 -6.400 1.00 98.19 119 GLY A C 1
ATOM 949 O O . GLY A 1 119 ? -9.446 17.125 -5.862 1.00 98.19 119 GLY A O 1
ATOM 950 N N . PRO A 1 120 ? -11.280 18.417 -5.880 1.00 97.94 120 PRO A N 1
ATOM 951 C CA . PRO A 1 120 ? -10.829 19.290 -4.797 1.00 97.94 120 PRO A CA 1
ATOM 952 C C . PRO A 1 120 ? -10.658 18.566 -3.457 1.00 97.94 120 PRO A C 1
ATOM 954 O O . PRO A 1 120 ? -9.701 18.854 -2.747 1.00 97.94 120 PRO A O 1
ATOM 957 N N . ILE A 1 121 ? -11.540 17.616 -3.128 1.00 98.38 121 ILE A N 1
ATOM 958 C CA . ILE A 1 121 ? -11.547 16.936 -1.822 1.00 98.38 121 ILE A CA 1
ATOM 959 C C . ILE A 1 121 ? -10.292 16.077 -1.656 1.00 98.38 121 ILE A C 1
ATOM 961 O O . ILE A 1 121 ? -9.501 16.314 -0.746 1.00 98.38 121 ILE A O 1
ATOM 965 N N . ILE A 1 122 ? -10.065 15.129 -2.569 1.00 98.31 122 ILE A N 1
ATOM 966 C CA . ILE A 1 122 ? -8.892 14.245 -2.520 1.00 98.31 122 ILE A CA 1
ATOM 967 C C . ILE A 1 122 ? -7.603 15.058 -2.592 1.00 98.31 122 ILE A C 1
ATOM 969 O O . ILE A 1 122 ? -6.688 14.845 -1.799 1.00 98.31 122 ILE A O 1
ATOM 973 N N . SER A 1 123 ? -7.553 16.047 -3.487 1.00 98.25 123 SER A N 1
ATOM 974 C CA . SER A 1 123 ? -6.385 16.916 -3.607 1.00 98.25 123 SER A CA 1
ATOM 975 C C . SER A 1 123 ? -6.089 17.669 -2.307 1.00 98.25 123 SER A C 1
ATOM 977 O O . SER A 1 123 ? -4.926 17.826 -1.950 1.00 98.25 123 SER A O 1
ATOM 979 N N . LYS A 1 124 ? -7.120 18.100 -1.568 1.00 98.38 124 LYS A N 1
ATOM 980 C CA . LYS A 1 124 ? -6.944 18.775 -0.278 1.00 98.38 124 LYS A CA 1
ATOM 981 C C . LYS A 1 124 ? -6.464 17.822 0.817 1.00 98.38 124 LYS A C 1
ATOM 983 O O . LYS A 1 124 ? -5.592 18.201 1.592 1.00 98.38 124 LYS A O 1
ATOM 988 N N . LEU A 1 125 ? -6.971 16.589 0.851 1.00 98.31 125 LEU A N 1
ATOM 989 C CA . LEU A 1 125 ? -6.487 15.555 1.774 1.00 98.31 125 LEU A CA 1
ATOM 990 C C . LEU A 1 125 ? -5.013 15.197 1.515 1.00 98.31 125 LEU A C 1
ATOM 992 O O . LEU A 1 125 ? -4.261 14.984 2.466 1.00 98.31 125 LEU A O 1
ATOM 996 N N . GLN A 1 126 ? -4.586 15.191 0.248 1.00 98.25 126 GLN A N 1
ATOM 997 C CA . GLN A 1 126 ? -3.174 15.053 -0.128 1.00 98.25 126 GLN A CA 1
ATOM 998 C C . GLN A 1 126 ? -2.355 16.292 0.277 1.00 98.25 126 GLN A C 1
ATOM 1000 O O . GLN A 1 126 ? -1.250 16.158 0.804 1.00 98.25 126 GLN A O 1
ATOM 1005 N N . ASP A 1 127 ? -2.883 17.510 0.105 1.00 97.69 127 ASP A N 1
ATOM 1006 C CA . ASP A 1 127 ? -2.207 18.733 0.573 1.00 97.69 127 ASP A CA 1
ATOM 1007 C C . ASP A 1 127 ? -1.978 18.698 2.096 1.00 97.69 127 ASP A C 1
ATOM 1009 O O . ASP A 1 127 ? -0.902 19.067 2.568 1.00 97.69 127 ASP A O 1
ATOM 1013 N N . TRP A 1 128 ? -2.962 18.196 2.850 1.00 97.88 128 TRP A N 1
ATOM 1014 C CA . TRP A 1 128 ? -2.904 18.001 4.302 1.00 97.88 128 TRP A CA 1
ATOM 1015 C C . TRP A 1 128 ? -2.107 16.776 4.756 1.00 97.88 128 TRP A C 1
ATOM 1017 O O . TRP A 1 128 ? -2.013 16.546 5.958 1.00 97.88 128 TRP A O 1
ATOM 1027 N N . LYS A 1 129 ? -1.519 16.003 3.833 1.00 97.00 129 LYS A N 1
ATOM 1028 C CA . LYS A 1 129 ? -0.696 14.818 4.146 1.00 97.00 129 LYS A CA 1
ATOM 1029 C C . LYS A 1 129 ? -1.456 13.691 4.858 1.00 97.00 129 LYS A C 1
ATOM 1031 O O . LYS A 1 129 ? -0.834 12.779 5.394 1.00 97.00 129 LYS A O 1
ATOM 1036 N N . ILE A 1 130 ? -2.788 13.730 4.816 1.00 97.12 130 ILE A N 1
ATOM 1037 C CA . ILE A 1 130 ? -3.652 12.660 5.328 1.00 97.12 130 ILE A CA 1
ATOM 1038 C C . ILE A 1 130 ? -3.600 11.467 4.371 1.00 97.12 130 ILE A C 1
ATOM 1040 O O . ILE A 1 130 ? -3.413 10.336 4.805 1.00 97.12 130 ILE A O 1
ATOM 1044 N N . LEU A 1 131 ? -3.720 11.733 3.067 1.00 98.44 131 LEU A N 1
ATOM 1045 C CA . LEU A 1 131 ? -3.526 10.740 2.010 1.00 98.44 131 LEU A CA 1
ATOM 1046 C C . LEU A 1 131 ? -2.150 10.904 1.376 1.00 98.44 131 LEU A C 1
ATOM 1048 O O . LEU A 1 131 ? -1.660 12.032 1.250 1.00 98.44 131 LEU A O 1
ATOM 1052 N N . LEU A 1 132 ? -1.578 9.796 0.905 1.00 98.56 132 LEU A N 1
ATOM 1053 C CA . LEU A 1 132 ? -0.319 9.802 0.175 1.00 98.56 132 LEU A CA 1
ATOM 1054 C C . LEU A 1 132 ? -0.372 10.743 -1.040 1.00 98.56 132 LEU A C 1
ATOM 1056 O O . LEU A 1 132 ? -1.258 10.687 -1.900 1.00 98.56 132 LEU A O 1
ATOM 1060 N N . THR A 1 133 ? 0.619 11.624 -1.109 1.00 98.44 133 THR A N 1
ATOM 1061 C CA . THR A 1 133 ? 0.792 12.596 -2.188 1.00 98.44 133 THR A CA 1
ATOM 1062 C C . THR A 1 133 ? 1.480 11.987 -3.410 1.00 98.44 133 THR A C 1
ATOM 1064 O O . THR A 1 133 ? 2.384 11.164 -3.249 1.00 98.44 133 THR A O 1
ATOM 1067 N N . PRO A 1 134 ? 1.170 12.482 -4.627 1.00 98.25 134 PRO A N 1
ATOM 1068 C CA . PRO A 1 134 ? 1.891 12.100 -5.844 1.00 98.25 134 PRO A CA 1
ATOM 1069 C C . PRO A 1 134 ? 3.401 12.334 -5.751 1.00 98.25 134 PRO A C 1
ATOM 1071 O O . PRO A 1 134 ? 4.183 11.581 -6.312 1.00 98.25 134 PRO A O 1
ATOM 1074 N N . TYR A 1 135 ? 3.818 13.376 -5.021 1.00 98.12 135 TYR A N 1
ATOM 1075 C CA . TYR A 1 135 ? 5.231 13.680 -4.812 1.00 98.12 135 TYR A CA 1
ATOM 1076 C C . TYR A 1 135 ? 5.947 12.570 -4.038 1.00 98.12 135 TYR A C 1
ATOM 1078 O O . TYR A 1 135 ? 6.945 12.054 -4.525 1.00 98.12 135 TYR A O 1
ATOM 1086 N N . GLN A 1 136 ? 5.445 12.192 -2.855 1.00 98.06 136 GLN A N 1
ATOM 1087 C CA . GLN A 1 136 ? 6.119 11.182 -2.035 1.00 98.06 136 GLN A CA 1
ATOM 1088 C C . GLN A 1 136 ? 6.077 9.809 -2.709 1.00 98.06 136 GLN A C 1
ATOM 1090 O O . GLN A 1 136 ? 7.089 9.122 -2.723 1.00 98.06 136 GLN A O 1
ATOM 1095 N N . HIS A 1 137 ? 4.958 9.447 -3.341 1.00 98.44 137 HIS A N 1
ATOM 1096 C CA . HIS A 1 137 ? 4.907 8.205 -4.105 1.00 98.44 137 HIS A CA 1
ATOM 1097 C C . HIS A 1 137 ? 5.833 8.225 -5.336 1.00 98.44 137 HIS A C 1
ATOM 1099 O O . HIS A 1 137 ? 6.418 7.214 -5.701 1.00 98.44 137 HIS A O 1
ATOM 1105 N N . GLY A 1 138 ? 6.033 9.389 -5.958 1.00 98.19 138 GLY A N 1
ATOM 1106 C CA . GLY A 1 138 ? 7.000 9.553 -7.043 1.00 98.19 138 GLY A CA 1
ATOM 1107 C C . GLY A 1 138 ? 8.455 9.305 -6.627 1.00 98.19 138 GLY A C 1
ATOM 1108 O O . GLY A 1 138 ? 9.263 8.951 -7.483 1.00 98.19 138 GLY A O 1
ATOM 1109 N N . LEU A 1 139 ? 8.794 9.450 -5.337 1.00 98.19 139 LEU A N 1
ATOM 1110 C CA . LEU A 1 139 ? 10.122 9.089 -4.823 1.00 98.19 139 LEU A CA 1
ATOM 1111 C C . LEU A 1 139 ? 10.349 7.578 -4.909 1.00 98.19 139 LEU A C 1
ATOM 1113 O O . LEU A 1 139 ? 11.407 7.165 -5.364 1.00 98.19 139 LEU A O 1
ATOM 1117 N N . HIS A 1 140 ? 9.335 6.777 -4.579 1.00 98.25 140 HIS A N 1
ATOM 1118 C CA . HIS A 1 140 ? 9.372 5.325 -4.747 1.00 98.25 140 HIS A CA 1
ATOM 1119 C C . HIS A 1 140 ? 9.545 4.914 -6.220 1.00 98.25 140 HIS A C 1
ATOM 1121 O O . HIS A 1 140 ? 10.332 4.036 -6.531 1.00 98.25 140 HIS A O 1
ATOM 1127 N N . HIS A 1 141 ? 8.903 5.612 -7.162 1.00 97.75 141 HIS A N 1
ATOM 1128 C CA . HIS A 1 141 ? 9.076 5.347 -8.603 1.00 97.75 141 HIS A CA 1
ATOM 1129 C C . HIS A 1 141 ? 10.408 5.849 -9.187 1.00 97.75 141 HIS A C 1
ATOM 1131 O O . HIS A 1 141 ? 10.690 5.638 -10.371 1.00 97.75 141 HIS A O 1
ATOM 1137 N N . THR A 1 142 ? 11.224 6.546 -8.395 1.00 97.06 142 THR A N 1
ATOM 1138 C CA . THR A 1 142 ? 12.531 7.048 -8.829 1.00 97.06 142 THR A CA 1
ATOM 1139 C C . THR A 1 142 ? 13.596 5.983 -8.594 1.00 97.06 142 THR A C 1
ATOM 1141 O O . THR A 1 142 ? 13.632 5.365 -7.537 1.00 97.06 142 THR A O 1
ATOM 1144 N N . ASP A 1 143 ? 14.486 5.777 -9.571 1.00 95.94 143 ASP A N 1
ATOM 1145 C CA . ASP A 1 143 ? 15.579 4.808 -9.431 1.00 95.94 143 ASP A CA 1
ATOM 1146 C C . ASP A 1 143 ? 16.404 5.081 -8.156 1.00 95.94 143 ASP A C 1
ATOM 1148 O O . ASP A 1 143 ? 16.733 6.245 -7.897 1.00 95.94 143 ASP A O 1
ATOM 1152 N N . PRO A 1 144 ? 16.758 4.035 -7.384 1.00 94.94 144 PRO A N 1
ATOM 1153 C CA . PRO A 1 144 ? 16.668 2.612 -7.736 1.00 94.94 144 PRO A CA 1
ATOM 1154 C C . PRO A 1 144 ? 15.371 1.900 -7.290 1.00 94.94 144 PRO A C 1
ATOM 1156 O O . PRO A 1 144 ? 15.348 0.678 -7.271 1.00 94.94 144 PRO A O 1
ATOM 1159 N N . LYS A 1 145 ? 14.295 2.638 -6.980 1.00 95.56 145 LYS A N 1
ATOM 1160 C CA . LYS A 1 145 ? 12.963 2.117 -6.604 1.00 95.56 145 LYS A CA 1
ATOM 1161 C C . LYS A 1 145 ? 12.897 1.294 -5.315 1.00 95.56 145 LYS A C 1
ATOM 1163 O O . LYS A 1 145 ? 12.021 0.458 -5.149 1.00 95.56 145 LYS A O 1
ATOM 1168 N N . ASN A 1 146 ? 13.788 1.577 -4.369 1.00 96.44 146 ASN A N 1
ATOM 1169 C CA . ASN A 1 146 ? 13.939 0.796 -3.142 1.00 96.44 146 ASN A CA 1
ATOM 1170 C C . ASN A 1 146 ? 13.543 1.543 -1.848 1.00 96.44 146 ASN A C 1
ATOM 1172 O O . ASN A 1 146 ? 14.086 1.282 -0.778 1.00 96.44 146 ASN A O 1
ATOM 1176 N N . THR A 1 147 ? 12.632 2.514 -1.936 1.00 97.56 147 THR A N 1
ATOM 1177 C CA . THR A 1 147 ? 12.301 3.449 -0.842 1.00 97.56 147 THR A CA 1
ATOM 1178 C C . THR A 1 147 ? 10.822 3.852 -0.883 1.00 97.56 147 THR A C 1
ATOM 1180 O O . THR A 1 147 ? 10.160 3.648 -1.902 1.00 97.56 147 THR A O 1
ATOM 1183 N N . TYR A 1 148 ? 10.292 4.455 0.191 1.00 98.56 148 TYR A N 1
ATOM 1184 C CA . TYR A 1 148 ? 8.943 5.041 0.252 1.00 98.56 148 TYR A CA 1
ATOM 1185 C C . TYR A 1 148 ? 7.792 4.068 -0.101 1.00 98.56 148 TYR A C 1
ATOM 1187 O O . TYR A 1 148 ? 6.848 4.438 -0.805 1.00 98.56 148 TYR A O 1
ATOM 1195 N N . TYR A 1 149 ? 7.842 2.830 0.399 1.00 98.69 149 TYR A N 1
ATOM 1196 C CA . TYR A 1 149 ? 6.882 1.779 0.032 1.00 98.69 149 TYR A CA 1
ATOM 1197 C C . TYR A 1 149 ? 5.460 1.955 0.594 1.00 98.69 149 TYR A C 1
ATOM 1199 O O . TYR A 1 149 ? 4.524 1.402 0.015 1.00 98.69 149 TYR A O 1
ATOM 1207 N N . CYS A 1 150 ? 5.255 2.702 1.687 1.00 98.81 150 CYS A N 1
ATOM 1208 C CA . CYS A 1 150 ? 3.939 2.844 2.328 1.00 98.81 150 CYS A CA 1
ATOM 1209 C C . CYS A 1 150 ? 2.970 3.673 1.450 1.00 98.81 150 CYS A C 1
ATOM 1211 O O . CYS A 1 150 ? 3.253 4.850 1.188 1.00 98.81 150 CYS A O 1
ATOM 1213 N N . PRO A 1 151 ? 1.845 3.095 0.971 1.00 98.38 151 PRO A N 1
ATOM 1214 C CA . PRO A 1 151 ? 1.045 3.683 -0.102 1.00 98.38 151 PRO A CA 1
ATOM 1215 C C . PRO A 1 151 ? -0.170 4.525 0.354 1.00 98.38 151 PRO A C 1
ATOM 1217 O O . PRO A 1 151 ? -0.888 5.071 -0.491 1.00 98.38 151 PRO A O 1
ATOM 1220 N N . VAL A 1 152 ? -0.456 4.622 1.656 1.00 98.69 152 VAL A N 1
ATOM 1221 C CA . VAL A 1 152 ? -1.729 5.149 2.186 1.00 98.69 152 VAL A CA 1
ATOM 1222 C C . VAL A 1 152 ? -1.601 6.572 2.720 1.00 98.69 152 VAL A C 1
ATOM 1224 O O . VAL A 1 152 ? -2.395 7.442 2.354 1.00 98.69 152 VAL A O 1
ATOM 1227 N N . THR A 1 153 ? -0.620 6.852 3.574 1.00 97.81 153 THR A N 1
ATOM 1228 C CA . THR A 1 153 ? -0.468 8.164 4.222 1.00 97.81 153 THR A CA 1
ATOM 1229 C C . THR A 1 153 ? 0.877 8.787 3.880 1.00 97.81 153 THR A C 1
ATOM 1231 O O . THR A 1 153 ? 1.777 8.143 3.353 1.00 97.81 153 THR A O 1
ATOM 1234 N N . ASN A 1 154 ? 1.052 10.066 4.213 1.00 97.56 154 ASN A N 1
ATOM 1235 C CA . ASN A 1 154 ? 2.366 10.702 4.140 1.00 97.56 154 ASN A CA 1
ATOM 1236 C C . ASN A 1 154 ? 3.198 10.567 5.427 1.00 97.56 154 ASN A C 1
ATOM 1238 O O . ASN A 1 154 ? 4.290 11.138 5.482 1.00 97.56 154 ASN A O 1
ATOM 1242 N N . LEU A 1 155 ? 2.687 9.865 6.445 1.00 97.50 155 LEU A N 1
ATOM 1243 C CA . LEU A 1 155 ? 3.228 9.868 7.807 1.00 97.50 155 LEU A CA 1
ATOM 1244 C C . LEU A 1 155 ? 4.291 8.795 8.038 1.00 97.50 155 LEU A C 1
ATOM 1246 O O . LEU A 1 155 ? 5.292 9.073 8.695 1.00 97.50 155 LEU A O 1
ATOM 1250 N N . VAL A 1 156 ? 4.078 7.584 7.516 1.00 98.62 156 VAL A N 1
ATOM 1251 C CA . VAL A 1 156 ? 4.908 6.420 7.858 1.00 98.62 156 VAL A CA 1
ATOM 1252 C C . VAL A 1 156 ? 6.255 6.456 7.142 1.00 98.62 156 VAL A C 1
ATOM 1254 O O . VAL A 1 156 ? 7.288 6.318 7.795 1.00 98.62 156 VAL A O 1
ATOM 1257 N N . ASN A 1 157 ? 6.268 6.730 5.832 1.00 98.62 157 ASN A N 1
ATOM 1258 C CA . ASN A 1 157 ? 7.511 6.707 5.055 1.00 98.62 157 ASN A CA 1
ATOM 1259 C C . ASN A 1 157 ? 8.629 7.586 5.653 1.00 98.62 157 ASN A C 1
ATOM 1261 O O . ASN A 1 157 ? 9.714 7.061 5.867 1.00 98.62 157 ASN A O 1
ATOM 1265 N N . PRO A 1 158 ? 8.423 8.878 6.009 1.00 98.38 158 PRO A N 1
ATOM 1266 C CA . PRO A 1 158 ? 9.498 9.700 6.576 1.00 98.38 158 PRO A CA 1
ATOM 1267 C C . PRO A 1 158 ? 10.146 9.118 7.837 1.00 98.38 158 PRO A C 1
ATOM 1269 O O . PRO A 1 158 ? 11.317 9.389 8.096 1.00 98.38 158 PRO A O 1
ATOM 1272 N N . ILE A 1 159 ? 9.393 8.348 8.628 1.00 98.56 159 ILE A N 1
ATOM 1273 C CA . ILE A 1 159 ? 9.912 7.674 9.820 1.00 98.56 159 ILE A CA 1
ATOM 1274 C C . ILE A 1 159 ? 10.814 6.512 9.397 1.00 98.56 159 ILE A C 1
ATOM 1276 O O . ILE A 1 159 ? 11.944 6.432 9.870 1.00 98.56 159 ILE A O 1
ATOM 1280 N N . LEU A 1 160 ? 10.337 5.657 8.486 1.00 98.75 160 LEU A N 1
ATOM 1281 C CA . LEU A 1 160 ? 11.072 4.485 7.997 1.00 98.75 160 LEU A CA 1
ATOM 1282 C C . LEU A 1 160 ? 12.342 4.866 7.234 1.00 98.75 160 LEU A C 1
ATOM 1284 O O . LEU A 1 160 ? 13.392 4.277 7.478 1.00 98.75 160 LEU A O 1
ATOM 1288 N N . GLU A 1 161 ? 12.273 5.894 6.386 1.00 98.31 161 GLU A N 1
ATOM 1289 C CA . GLU A 1 161 ? 13.445 6.392 5.660 1.00 98.31 161 GLU A CA 1
ATOM 1290 C C . GLU A 1 161 ? 14.482 6.989 6.616 1.00 98.31 161 GLU A C 1
ATOM 1292 O O . GLU A 1 161 ? 15.676 6.791 6.442 1.00 98.31 161 GLU A O 1
ATOM 1297 N N . ARG A 1 162 ? 14.057 7.684 7.681 1.00 98.50 162 ARG A N 1
ATOM 1298 C CA . ARG A 1 162 ? 14.992 8.270 8.656 1.00 98.50 162 ARG A CA 1
ATOM 1299 C C . ARG A 1 162 ? 15.805 7.218 9.412 1.00 98.50 162 ARG A C 1
ATOM 1301 O O . ARG A 1 162 ? 16.908 7.522 9.862 1.00 98.50 162 ARG A O 1
ATOM 1308 N N . ILE A 1 163 ? 15.245 6.026 9.600 1.00 98.44 163 ILE A N 1
ATOM 1309 C CA . ILE A 1 163 ? 15.913 4.911 10.280 1.00 98.44 163 ILE A CA 1
ATOM 1310 C C . ILE A 1 163 ? 16.501 3.893 9.291 1.00 98.44 163 ILE A C 1
ATOM 1312 O O . ILE A 1 163 ? 16.945 2.832 9.723 1.00 98.44 163 ILE A O 1
ATOM 1316 N N . ASN A 1 164 ? 16.493 4.194 7.984 1.00 98.31 164 ASN A N 1
ATOM 1317 C CA . ASN A 1 164 ? 16.891 3.290 6.899 1.00 98.31 164 ASN A CA 1
ATOM 1318 C C . ASN A 1 164 ? 16.264 1.892 7.048 1.00 98.31 164 ASN A C 1
ATOM 1320 O O . ASN A 1 164 ? 16.950 0.877 6.949 1.00 98.31 164 ASN A O 1
ATOM 1324 N N . PHE A 1 165 ? 14.972 1.828 7.384 1.00 98.75 165 PHE A N 1
ATOM 1325 C CA . PHE A 1 165 ? 14.306 0.578 7.763 1.00 98.75 165 PHE A CA 1
ATOM 1326 C C . PHE A 1 165 ? 14.472 -0.519 6.701 1.00 98.75 165 PHE A C 1
ATOM 1328 O O . PHE A 1 165 ? 14.821 -1.647 7.040 1.00 98.75 165 PHE A O 1
ATOM 1335 N N . TRP A 1 166 ? 14.259 -0.174 5.428 1.00 98.38 166 TRP A N 1
ATOM 1336 C CA . TRP A 1 166 ? 14.283 -1.115 4.304 1.00 98.38 166 TRP A CA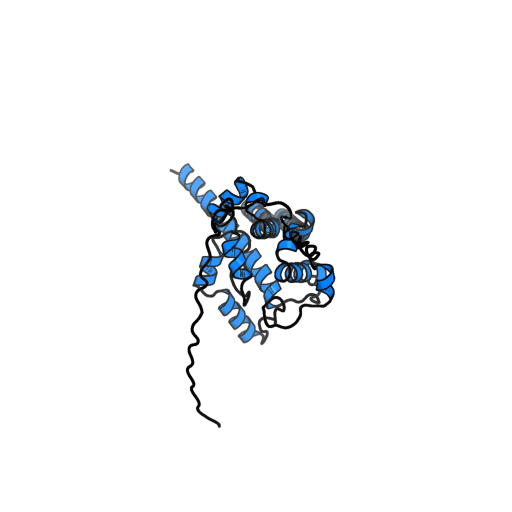 1
ATOM 1337 C C . TRP A 1 166 ? 15.670 -1.718 4.083 1.00 98.38 166 TRP A C 1
ATOM 1339 O O . TRP A 1 166 ? 15.800 -2.934 4.036 1.00 98.38 166 TRP A O 1
ATOM 1349 N N . GLU A 1 167 ? 16.714 -0.886 4.065 1.00 97.31 167 GLU A N 1
ATOM 1350 C CA . GLU A 1 167 ? 18.103 -1.340 3.918 1.00 97.31 167 GLU A CA 1
ATOM 1351 C C . GLU A 1 167 ? 18.506 -2.300 5.046 1.00 97.31 167 GLU A C 1
ATOM 1353 O O . GLU A 1 167 ? 19.112 -3.343 4.801 1.00 97.31 167 GLU A O 1
ATOM 1358 N N . HIS A 1 168 ? 18.129 -1.989 6.292 1.00 98.44 168 HIS A N 1
ATOM 1359 C CA . HIS A 1 168 ? 18.403 -2.875 7.424 1.00 98.44 168 HIS A CA 1
ATOM 1360 C C . HIS A 1 168 ? 17.615 -4.187 7.338 1.00 98.44 168 HIS A C 1
ATOM 1362 O O . HIS A 1 168 ? 18.163 -5.242 7.659 1.00 98.44 168 HIS A O 1
ATOM 1368 N N . ALA A 1 169 ? 16.347 -4.141 6.921 1.00 98.31 169 ALA A N 1
ATOM 1369 C CA . ALA A 1 169 ? 15.530 -5.338 6.745 1.00 98.31 169 ALA A CA 1
ATOM 1370 C C . ALA A 1 169 ? 16.123 -6.262 5.669 1.00 98.31 169 ALA A C 1
ATOM 1372 O O . ALA A 1 169 ? 16.270 -7.462 5.909 1.00 98.31 169 ALA A O 1
ATOM 1373 N N . GLU A 1 170 ? 16.540 -5.699 4.534 1.00 98.19 170 GLU A N 1
ATOM 1374 C CA . GLU A 1 170 ? 17.201 -6.435 3.453 1.00 98.19 170 GLU A CA 1
ATOM 1375 C C . GLU A 1 170 ? 18.534 -7.037 3.914 1.00 98.19 170 GLU A C 1
ATOM 1377 O O . GLU A 1 170 ? 18.761 -8.230 3.716 1.00 98.19 170 GLU A O 1
ATOM 1382 N N . ALA A 1 171 ? 19.367 -6.269 4.627 1.00 98.38 171 ALA A N 1
ATOM 1383 C CA . ALA A 1 171 ? 20.638 -6.758 5.165 1.00 98.38 171 ALA A CA 1
ATOM 1384 C C . ALA A 1 171 ? 20.458 -7.910 6.173 1.00 98.38 171 ALA A C 1
ATOM 1386 O O . ALA A 1 171 ? 21.267 -8.840 6.218 1.00 98.38 171 ALA A O 1
ATOM 1387 N N . ILE A 1 172 ? 19.400 -7.870 6.992 1.00 98.38 172 ILE A N 1
ATOM 1388 C CA . ILE A 1 172 ? 19.065 -8.965 7.913 1.00 98.38 172 ILE A CA 1
ATOM 1389 C C . ILE A 1 172 ? 18.651 -10.213 7.128 1.00 98.38 172 ILE A C 1
ATOM 1391 O O . ILE A 1 172 ? 19.145 -11.301 7.431 1.00 98.38 172 ILE A O 1
ATOM 1395 N N . ILE A 1 173 ? 17.778 -10.076 6.126 1.00 98.31 173 ILE A N 1
ATOM 1396 C CA . ILE A 1 173 ? 17.335 -11.206 5.295 1.00 98.31 173 ILE A CA 1
ATOM 1397 C C . ILE A 1 173 ? 18.522 -11.827 4.562 1.00 98.31 173 ILE A C 1
ATOM 1399 O O . ILE A 1 173 ? 18.702 -13.044 4.636 1.00 98.31 173 ILE A O 1
ATOM 1403 N N . GLU A 1 174 ? 19.364 -11.016 3.926 1.00 98.31 174 GLU A N 1
ATOM 1404 C CA . GLU A 1 174 ? 20.553 -11.491 3.220 1.00 98.31 174 GLU A CA 1
ATOM 1405 C C . GLU A 1 174 ? 21.501 -12.223 4.175 1.00 98.31 174 GLU A C 1
ATOM 1407 O O . GLU A 1 174 ? 21.929 -13.340 3.892 1.00 98.31 174 GLU A O 1
ATOM 1412 N N . ARG A 1 175 ? 21.762 -11.665 5.363 1.00 98.50 175 ARG A N 1
ATOM 1413 C CA . ARG A 1 175 ? 22.635 -12.309 6.354 1.00 98.50 175 ARG A CA 1
ATOM 1414 C C . ARG A 1 175 ? 22.090 -13.649 6.855 1.00 98.50 175 ARG A C 1
ATOM 1416 O O . ARG A 1 175 ? 22.879 -14.543 7.154 1.00 98.50 175 ARG A O 1
ATOM 1423 N N . LEU A 1 176 ? 20.773 -13.773 7.013 1.00 98.44 176 LEU A N 1
ATOM 1424 C CA . LEU A 1 176 ? 20.145 -14.978 7.562 1.00 98.44 176 LEU A CA 1
ATOM 1425 C C . LEU A 1 176 ? 19.862 -16.050 6.504 1.00 98.44 176 LEU A C 1
ATOM 1427 O O . LEU A 1 176 ? 19.826 -17.231 6.843 1.00 98.44 176 LEU A O 1
ATOM 1431 N N . THR A 1 177 ? 19.637 -15.657 5.250 1.00 98.06 177 THR A N 1
ATOM 1432 C CA . THR A 1 177 ? 19.123 -16.557 4.202 1.00 98.06 177 THR A CA 1
ATOM 1433 C C . THR A 1 177 ? 19.991 -16.614 2.946 1.00 98.06 177 THR A C 1
ATOM 1435 O O . THR A 1 177 ? 19.838 -17.536 2.150 1.00 98.06 177 THR A O 1
ATOM 1438 N N . GLY A 1 178 ? 20.884 -15.643 2.744 1.00 97.88 178 GLY A N 1
ATOM 1439 C CA . GLY A 1 178 ? 21.630 -15.443 1.499 1.00 97.88 178 GLY A CA 1
ATOM 1440 C C . GLY A 1 178 ? 20.799 -14.861 0.348 1.00 97.88 178 GLY A C 1
ATOM 1441 O O . GLY A 1 178 ? 21.328 -14.688 -0.746 1.00 97.88 178 GLY A O 1
ATOM 1442 N N . ILE A 1 179 ? 19.509 -14.575 0.564 1.00 97.19 179 ILE A N 1
ATOM 1443 C CA . ILE A 1 179 ? 18.613 -14.022 -0.457 1.00 97.19 179 ILE A CA 1
ATOM 1444 C C . ILE A 1 179 ? 18.784 -12.502 -0.511 1.00 97.19 179 ILE A C 1
ATOM 1446 O O . ILE A 1 179 ? 18.616 -11.817 0.497 1.00 97.19 179 ILE A O 1
ATOM 1450 N N . THR A 1 180 ? 19.075 -11.980 -1.700 1.00 96.25 180 THR A N 1
ATOM 1451 C CA . THR A 1 180 ? 19.233 -10.546 -1.968 1.00 96.25 180 THR A CA 1
ATOM 1452 C C . THR A 1 180 ? 17.982 -9.945 -2.609 1.00 96.25 180 THR A C 1
ATOM 1454 O O . THR A 1 180 ? 17.127 -10.665 -3.130 1.00 96.25 180 THR A O 1
ATOM 1457 N N . HIS A 1 181 ? 17.879 -8.611 -2.577 1.00 95.50 181 HIS A N 1
ATOM 1458 C CA . HIS A 1 181 ? 16.860 -7.866 -3.318 1.00 95.50 181 HIS A CA 1
ATOM 1459 C C . HIS A 1 181 ? 16.925 -8.253 -4.805 1.00 95.50 181 HIS A C 1
ATOM 1461 O O . HIS A 1 181 ? 17.993 -8.224 -5.427 1.00 95.50 181 HIS A O 1
ATOM 1467 N N . ARG A 1 182 ? 15.782 -8.638 -5.378 1.00 93.75 182 ARG A N 1
ATOM 1468 C CA . ARG A 1 182 ? 15.671 -9.032 -6.782 1.00 93.75 182 ARG A CA 1
ATOM 1469 C C . ARG A 1 182 ? 16.095 -7.907 -7.724 1.00 93.75 182 ARG A C 1
ATOM 1471 O O . ARG A 1 182 ? 16.028 -6.717 -7.444 1.00 93.75 182 ARG A O 1
ATOM 1478 N N . HIS A 1 183 ? 16.433 -8.297 -8.936 1.00 91.62 183 HIS A N 1
ATOM 1479 C CA . HIS A 1 183 ? 16.677 -7.342 -9.997 1.00 91.62 183 HIS A CA 1
ATOM 1480 C C . HIS A 1 183 ? 15.355 -6.822 -10.593 1.00 91.62 183 HIS A C 1
ATOM 1482 O O . HIS A 1 183 ? 14.629 -7.573 -11.247 1.00 91.62 183 HIS A O 1
ATOM 1488 N N . ASP A 1 184 ? 15.058 -5.534 -10.401 1.00 94.25 184 ASP A N 1
ATOM 1489 C CA . ASP A 1 184 ? 13.883 -4.875 -10.984 1.00 94.25 184 ASP A CA 1
ATOM 1490 C C . ASP A 1 184 ? 14.180 -4.299 -12.379 1.00 94.25 184 ASP A C 1
ATOM 1492 O O . ASP A 1 184 ? 15.011 -3.406 -12.546 1.00 94.25 184 ASP A O 1
ATOM 1496 N N . THR A 1 185 ? 13.455 -4.785 -13.387 1.00 95.12 185 THR A N 1
ATOM 1497 C CA . THR A 1 185 ? 13.566 -4.345 -14.789 1.00 95.12 185 THR A CA 1
ATOM 1498 C C . THR A 1 185 ? 12.910 -2.989 -15.062 1.00 95.12 185 THR A C 1
ATOM 1500 O O . THR A 1 185 ? 13.123 -2.412 -16.130 1.00 95.12 185 THR A O 1
ATOM 1503 N N . ALA A 1 186 ? 12.106 -2.455 -14.136 1.00 95.06 186 ALA A N 1
ATOM 1504 C CA . ALA A 1 186 ? 11.570 -1.099 -14.248 1.00 95.06 186 ALA A CA 1
ATOM 1505 C C . ALA A 1 186 ? 12.633 -0.033 -13.925 1.00 95.06 186 ALA A C 1
ATOM 1507 O O . ALA A 1 186 ? 12.466 1.142 -14.273 1.00 95.06 186 ALA A O 1
ATOM 1508 N N . VAL A 1 187 ? 13.735 -0.400 -13.264 1.00 96.19 187 VAL A N 1
ATOM 1509 C CA . VAL A 1 187 ? 14.886 0.482 -13.026 1.00 96.19 187 VAL A CA 1
ATOM 1510 C C . VAL A 1 187 ? 15.666 0.702 -14.321 1.00 96.19 187 VAL A C 1
ATOM 1512 O O . VAL A 1 187 ? 15.964 -0.223 -15.078 1.00 96.19 187 VAL A O 1
ATOM 1515 N N . ARG A 1 188 ? 16.018 1.959 -14.612 1.00 93.19 188 ARG A N 1
ATOM 1516 C CA . ARG A 1 188 ? 16.754 2.276 -15.846 1.00 93.19 188 ARG A CA 1
ATOM 1517 C C . ARG A 1 188 ? 18.131 1.615 -15.843 1.00 93.19 188 ARG A C 1
ATOM 1519 O O . ARG A 1 188 ? 18.934 1.857 -14.952 1.00 93.19 188 ARG A O 1
ATOM 1526 N N . GLY A 1 189 ? 18.422 0.867 -16.905 1.00 93.12 189 GLY A N 1
ATOM 1527 C CA . GLY A 1 189 ? 19.692 0.153 -17.074 1.00 93.12 189 GLY A CA 1
ATOM 1528 C C . GLY A 1 189 ? 19.625 -1.330 -16.703 1.00 93.12 189 GLY A C 1
ATOM 1529 O O . GLY A 1 189 ? 20.498 -2.079 -17.131 1.00 93.12 189 GLY A O 1
ATOM 1530 N N . ASN A 1 190 ? 18.554 -1.776 -16.043 1.00 93.88 190 ASN A N 1
ATOM 1531 C CA . ASN A 1 190 ? 18.345 -3.163 -15.615 1.00 93.88 190 ASN A CA 1
ATOM 1532 C C . ASN A 1 190 ? 17.729 -4.043 -16.724 1.00 93.88 190 ASN A C 1
ATOM 1534 O O . ASN A 1 190 ? 16.893 -4.905 -16.482 1.00 93.88 190 ASN A O 1
ATOM 1538 N N . GLY A 1 191 ? 18.122 -3.822 -17.980 1.00 92.88 191 GLY A N 1
ATOM 1539 C CA . GLY A 1 191 ? 17.641 -4.618 -19.113 1.00 92.88 191 GLY A CA 1
ATOM 1540 C C . GLY A 1 191 ? 16.151 -4.436 -19.458 1.00 92.88 191 GLY A C 1
ATOM 1541 O O . GLY A 1 191 ? 15.489 -3.519 -18.969 1.00 92.88 191 GLY A O 1
ATOM 1542 N N . PRO A 1 192 ? 15.626 -5.250 -20.393 1.00 93.69 192 PRO A N 1
ATOM 1543 C CA . PRO A 1 192 ? 14.226 -5.188 -20.796 1.00 93.69 192 PRO A CA 1
ATOM 1544 C C . PRO A 1 192 ? 13.315 -5.839 -19.749 1.00 93.69 192 PRO A C 1
ATOM 1546 O O . PRO A 1 192 ? 13.673 -6.841 -19.133 1.00 93.69 192 PRO A O 1
ATOM 1549 N N . GLY A 1 193 ? 12.103 -5.303 -19.600 1.00 93.44 193 GLY A N 1
ATOM 1550 C CA . GLY A 1 193 ? 11.047 -5.978 -18.849 1.00 93.44 193 GLY A CA 1
ATOM 1551 C C . GLY A 1 193 ? 10.551 -7.255 -19.548 1.00 93.44 193 GLY A C 1
ATOM 1552 O O . GLY A 1 193 ? 10.831 -7.458 -20.734 1.00 93.44 193 GLY A O 1
ATOM 1553 N N . PRO A 1 194 ? 9.790 -8.110 -18.843 1.00 93.75 194 PRO A N 1
ATOM 1554 C CA . PRO A 1 194 ? 9.249 -9.342 -19.411 1.00 93.75 194 PRO A CA 1
ATOM 1555 C C . PRO A 1 194 ? 8.408 -9.115 -20.676 1.00 93.75 194 PRO A C 1
ATOM 1557 O O . PRO A 1 194 ? 7.625 -8.170 -20.745 1.00 93.75 194 PRO A O 1
ATOM 1560 N N . HIS A 1 195 ? 8.489 -10.019 -21.658 1.00 94.88 195 HIS A N 1
ATOM 1561 C CA . HIS A 1 195 ? 7.780 -9.878 -22.944 1.00 94.88 195 HIS A CA 1
ATOM 1562 C C . HIS A 1 195 ? 6.257 -9.728 -22.808 1.00 94.88 195 HIS A C 1
ATOM 1564 O O . HIS A 1 195 ? 5.620 -9.044 -23.606 1.00 94.88 195 HIS A O 1
ATOM 1570 N N . TRP A 1 196 ? 5.657 -10.329 -21.777 1.00 95.56 196 TRP A N 1
ATOM 1571 C CA . TRP A 1 196 ? 4.220 -10.226 -21.524 1.00 95.56 196 TRP A CA 1
ATOM 1572 C C . TRP A 1 196 ? 3.771 -8.796 -21.154 1.00 95.56 196 TRP A C 1
ATOM 1574 O O . TRP A 1 196 ? 2.582 -8.491 -21.270 1.00 95.56 196 TRP A O 1
ATOM 1584 N N . LEU A 1 197 ? 4.689 -7.892 -20.774 1.00 95.94 197 LEU A N 1
ATOM 1585 C CA . LEU A 1 197 ? 4.379 -6.482 -20.495 1.00 95.94 197 LEU A CA 1
ATOM 1586 C C . LEU A 1 197 ? 3.864 -5.723 -21.716 1.00 95.94 197 LEU A C 1
ATOM 1588 O O . LEU A 1 197 ? 3.132 -4.745 -21.556 1.00 95.94 197 LEU A O 1
ATOM 1592 N N . ASP A 1 198 ? 4.213 -6.149 -22.931 1.00 93.44 198 ASP A N 1
ATOM 1593 C CA . ASP A 1 198 ? 3.795 -5.446 -24.145 1.00 93.44 198 ASP A CA 1
ATOM 1594 C C . ASP A 1 198 ? 2.268 -5.415 -24.316 1.00 93.44 198 ASP A C 1
ATOM 1596 O O . ASP A 1 198 ? 1.744 -4.465 -24.898 1.00 93.44 198 ASP A O 1
ATOM 1600 N N . ALA A 1 199 ? 1.542 -6.370 -23.721 1.00 94.31 199 ALA A N 1
ATOM 1601 C CA . ALA A 1 199 ? 0.078 -6.376 -23.685 1.00 94.31 199 ALA A CA 1
ATOM 1602 C C . ALA A 1 199 ? -0.527 -5.217 -22.862 1.00 94.31 199 ALA A C 1
ATOM 1604 O O . ALA A 1 199 ? -1.685 -4.857 -23.063 1.00 94.31 199 ALA A O 1
ATOM 1605 N N . TYR A 1 200 ? 0.250 -4.620 -21.955 1.00 94.81 200 TYR A N 1
ATOM 1606 C CA . TYR A 1 200 ? -0.174 -3.529 -21.068 1.00 94.81 200 TYR A CA 1
ATOM 1607 C C . TYR A 1 200 ? 0.313 -2.153 -21.531 1.00 94.81 200 TYR A C 1
ATOM 1609 O O . TYR A 1 200 ? -0.024 -1.128 -20.929 1.00 94.81 200 TYR A O 1
ATOM 1617 N N . ARG A 1 201 ? 1.120 -2.113 -22.596 1.00 91.62 201 ARG A N 1
ATOM 1618 C CA . ARG A 1 201 ? 1.732 -0.883 -23.091 1.00 91.62 201 ARG A CA 1
ATOM 1619 C C . ARG A 1 201 ? 0.640 0.099 -23.540 1.00 91.62 201 ARG A C 1
ATOM 1621 O O . ARG A 1 201 ? -0.167 -0.245 -24.406 1.00 91.62 201 ARG A O 1
ATOM 1628 N N . PRO A 1 202 ? 0.617 1.342 -23.021 1.00 85.81 202 PRO A N 1
ATOM 1629 C CA . PRO A 1 202 ? -0.358 2.324 -23.467 1.00 85.81 202 PRO A CA 1
ATOM 1630 C C . PRO A 1 202 ? -0.156 2.631 -24.962 1.00 85.81 202 PRO A C 1
ATOM 1632 O O . PRO A 1 202 ? 0.989 2.677 -25.433 1.00 85.81 202 PRO A O 1
ATOM 1635 N N . PRO A 1 203 ? -1.242 2.869 -25.721 1.00 81.50 203 PRO A N 1
ATOM 1636 C CA . PRO A 1 203 ? -1.141 3.187 -27.137 1.00 81.50 203 PRO A CA 1
ATOM 1637 C C . PRO A 1 203 ? -0.280 4.437 -27.337 1.00 81.50 203 PRO A C 1
ATOM 1639 O O . PRO A 1 203 ? -0.411 5.432 -26.618 1.00 81.50 203 PRO A O 1
ATOM 1642 N N . ARG A 1 204 ? 0.625 4.386 -28.322 1.00 76.25 204 ARG A N 1
ATOM 1643 C CA . ARG A 1 204 ? 1.460 5.542 -28.661 1.00 76.25 204 ARG A CA 1
ATOM 1644 C C . ARG A 1 204 ? 0.551 6.689 -29.111 1.00 76.25 204 ARG A C 1
ATOM 1646 O O . ARG A 1 204 ? -0.320 6.456 -29.950 1.00 76.25 204 ARG A O 1
ATOM 1653 N N . PRO A 1 205 ? 0.739 7.918 -28.597 1.00 70.12 205 PRO A N 1
ATOM 1654 C CA . PRO A 1 205 ? 0.030 9.062 -29.146 1.00 70.12 205 PRO A CA 1
ATOM 1655 C C . PRO A 1 205 ? 0.352 9.162 -30.638 1.00 70.12 205 PRO A C 1
ATOM 1657 O O . PRO A 1 205 ? 1.507 8.980 -31.036 1.00 70.12 205 PRO A O 1
ATOM 1660 N N . ALA A 1 206 ? -0.672 9.419 -31.457 1.00 66.19 206 ALA A N 1
ATOM 1661 C CA . ALA A 1 206 ? -0.485 9.617 -32.887 1.00 66.19 206 ALA A CA 1
ATOM 1662 C C . ALA A 1 206 ? 0.603 10.683 -33.105 1.00 66.19 206 ALA A C 1
ATOM 1664 O O . ALA A 1 206 ? 0.613 11.687 -32.378 1.00 66.19 206 ALA A O 1
ATOM 1665 N N . PRO A 1 207 ? 1.534 10.478 -34.056 1.00 70.00 207 PRO A N 1
ATOM 1666 C CA . PRO A 1 207 ? 2.542 11.482 -34.349 1.00 70.00 207 PRO A CA 1
ATOM 1667 C C . PRO A 1 207 ? 1.830 12.804 -34.620 1.00 70.00 207 PRO A C 1
ATOM 1669 O O . PRO A 1 207 ? 0.865 12.856 -35.385 1.00 70.00 207 PRO A O 1
ATOM 1672 N N . ALA A 1 208 ? 2.267 13.864 -33.938 1.00 63.78 208 ALA A N 1
ATOM 1673 C CA . ALA A 1 208 ? 1.705 15.183 -34.154 1.00 63.78 208 ALA A CA 1
ATOM 1674 C C . ALA A 1 208 ? 1.822 15.494 -35.648 1.00 63.78 208 ALA A C 1
ATOM 1676 O O . ALA A 1 208 ? 2.932 15.511 -36.182 1.00 63.78 208 ALA A O 1
ATOM 1677 N N . ILE A 1 209 ? 0.689 15.715 -36.321 1.00 62.78 209 ILE A N 1
ATOM 1678 C CA . ILE A 1 209 ? 0.685 16.206 -37.696 1.00 62.78 209 ILE A CA 1
ATOM 1679 C C . ILE A 1 209 ? 1.332 17.586 -37.627 1.00 62.78 209 ILE A C 1
ATOM 1681 O O . ILE A 1 209 ? 0.712 18.570 -37.215 1.00 62.78 209 ILE A O 1
ATOM 1685 N N . ILE A 1 210 ? 2.620 17.653 -37.957 1.00 58.25 210 ILE A N 1
ATOM 1686 C CA . ILE A 1 210 ? 3.313 18.915 -38.151 1.00 58.25 210 ILE A CA 1
ATOM 1687 C C . ILE A 1 210 ? 2.676 19.502 -39.404 1.00 58.25 210 ILE A C 1
ATOM 1689 O O . ILE A 1 210 ? 3.052 19.158 -40.519 1.00 58.25 210 ILE A O 1
ATOM 1693 N N . SER A 1 211 ? 1.667 20.357 -39.222 1.00 53.03 211 SER A N 1
ATOM 1694 C CA . SER A 1 211 ? 1.198 21.235 -40.288 1.00 53.03 211 SER A CA 1
ATOM 1695 C C . SER A 1 211 ? 2.403 22.062 -40.717 1.00 53.03 211 SER A C 1
ATOM 1697 O O . SER A 1 211 ? 2.836 22.989 -40.023 1.00 53.03 211 SER A O 1
ATOM 1699 N N . THR A 1 212 ? 2.993 21.681 -41.847 1.00 52.56 212 THR A N 1
ATOM 1700 C CA . THR A 1 212 ? 3.878 22.544 -42.608 1.00 52.56 212 THR A CA 1
ATOM 1701 C C . THR A 1 212 ? 3.033 23.748 -42.982 1.00 52.56 212 THR A C 1
ATOM 1703 O O . THR A 1 212 ? 2.231 23.684 -43.910 1.00 52.56 212 THR A O 1
ATOM 1706 N N . LYS A 1 213 ? 3.135 24.833 -42.210 1.00 52.78 213 LYS A N 1
ATOM 1707 C CA . LYS A 1 213 ? 2.551 26.104 -42.624 1.00 52.78 213 LYS A CA 1
ATOM 1708 C C . LYS A 1 213 ? 3.132 26.427 -43.991 1.00 52.78 213 LYS A C 1
ATOM 1710 O O . LYS A 1 213 ? 4.337 26.659 -44.103 1.00 52.78 213 LYS A O 1
ATOM 1715 N N . THR A 1 214 ? 2.268 26.407 -44.996 1.00 49.91 214 THR A N 1
ATOM 1716 C CA . THR A 1 214 ? 2.527 26.912 -46.335 1.00 49.91 214 THR A CA 1
ATOM 1717 C C . THR A 1 214 ? 3.172 28.281 -46.181 1.00 49.91 214 THR A C 1
ATOM 1719 O O . THR A 1 214 ? 2.663 29.157 -45.476 1.00 49.91 214 THR A O 1
ATOM 1722 N N . ARG A 1 215 ? 4.369 28.420 -46.739 1.00 46.28 215 ARG A N 1
ATOM 1723 C CA . ARG A 1 215 ? 5.102 29.679 -46.772 1.00 46.28 215 ARG A CA 1
ATOM 1724 C C . ARG A 1 215 ? 4.248 30.619 -47.629 1.00 46.28 215 ARG A C 1
ATOM 1726 O O . ARG A 1 215 ? 4.027 30.304 -48.789 1.00 46.28 215 ARG A O 1
ATOM 1733 N N . CYS A 1 216 ? 3.695 31.691 -47.058 1.00 41.91 216 CYS A N 1
ATOM 1734 C CA . CYS A 1 216 ? 2.943 32.668 -47.844 1.00 41.91 216 CYS A CA 1
ATOM 1735 C C . CYS A 1 216 ? 3.892 33.275 -48.884 1.00 41.91 216 CYS A C 1
ATOM 1737 O O . CYS A 1 216 ? 4.850 33.952 -48.507 1.00 41.91 216 CYS A O 1
ATOM 1739 N N . THR A 1 217 ? 3.656 33.001 -50.163 1.00 51.28 217 THR A N 1
ATOM 1740 C CA . THR A 1 217 ? 4.156 33.824 -51.263 1.00 51.28 217 THR A CA 1
ATOM 1741 C C . THR A 1 217 ? 3.163 34.970 -51.409 1.00 51.28 217 THR A C 1
ATOM 1743 O O . THR A 1 217 ? 1.965 34.750 -51.566 1.00 51.28 217 THR A O 1
ATOM 1746 N N . CYS A 1 218 ? 3.627 36.199 -51.215 1.00 48.12 218 CYS A N 1
ATOM 1747 C CA . CYS A 1 218 ? 2.825 37.378 -51.506 1.00 48.12 218 CYS A CA 1
ATOM 1748 C C . CYS A 1 218 ? 3.174 37.773 -52.941 1.00 48.12 218 CYS A C 1
ATOM 1750 O O . CYS A 1 218 ? 4.228 38.372 -53.143 1.00 48.12 218 CYS A O 1
ATOM 1752 N N . ASP A 1 219 ? 2.340 37.395 -53.909 1.00 42.16 219 ASP A N 1
ATOM 1753 C CA . ASP A 1 219 ? 2.564 37.704 -55.330 1.00 42.16 219 ASP A CA 1
ATOM 1754 C C . ASP A 1 219 ? 2.058 39.102 -55.743 1.00 42.16 219 ASP A C 1
ATOM 1756 O O . ASP A 1 219 ? 2.279 39.508 -56.873 1.00 42.16 219 ASP A O 1
ATOM 1760 N N . ASP A 1 220 ? 1.494 39.899 -54.824 1.00 43.69 220 ASP A N 1
ATOM 1761 C CA . ASP A 1 220 ? 0.981 41.243 -55.132 1.00 43.69 220 ASP A CA 1
ATOM 1762 C C . ASP A 1 220 ? 1.320 42.277 -54.041 1.00 43.69 220 ASP A C 1
ATOM 1764 O O . ASP A 1 220 ? 0.511 42.578 -53.161 1.00 43.69 220 ASP A O 1
ATOM 1768 N N . CYS A 1 221 ? 2.515 42.872 -54.103 1.00 42.41 221 CYS A N 1
ATOM 1769 C CA . CYS A 1 221 ? 2.820 44.118 -53.388 1.00 42.41 221 CYS A CA 1
ATOM 1770 C C . CYS A 1 221 ? 3.263 45.198 -54.391 1.00 42.41 221 CYS A C 1
ATOM 1772 O O . CYS A 1 221 ? 4.358 45.077 -54.946 1.00 42.41 221 CYS A O 1
ATOM 1774 N N . PRO A 1 222 ? 2.487 46.280 -54.606 1.00 42.31 222 PRO A N 1
ATOM 1775 C CA . PRO A 1 222 ? 2.959 47.426 -55.369 1.00 42.31 222 PRO A CA 1
ATOM 1776 C C . PRO A 1 222 ? 3.932 48.243 -54.504 1.00 42.31 222 PRO A C 1
ATOM 1778 O O . PRO A 1 222 ? 3.629 48.567 -53.360 1.00 42.31 222 PRO A O 1
ATOM 1781 N N . ASN A 1 223 ? 5.119 48.515 -55.057 1.00 46.72 223 ASN A N 1
ATOM 1782 C CA . ASN A 1 223 ? 6.169 49.438 -54.600 1.00 46.72 223 ASN A CA 1
ATOM 1783 C C . ASN A 1 223 ? 5.990 50.099 -53.217 1.00 46.72 223 ASN A C 1
ATOM 1785 O O . ASN A 1 223 ? 5.218 51.041 -53.086 1.00 46.72 223 ASN A O 1
ATOM 1789 N N . ALA A 1 224 ? 6.841 49.740 -52.250 1.00 37.69 224 ALA A N 1
ATOM 1790 C CA . ALA A 1 224 ? 7.614 50.718 -51.473 1.00 37.69 224 ALA A CA 1
ATOM 1791 C C . ALA A 1 224 ? 8.555 50.029 -50.477 1.00 37.69 224 ALA A C 1
ATOM 1793 O O . ALA A 1 224 ? 8.182 49.184 -49.665 1.00 37.69 224 ALA A O 1
ATOM 1794 N N . SER A 1 225 ? 9.799 50.480 -50.518 1.00 44.72 225 SER A N 1
ATOM 1795 C CA . SER A 1 225 ? 10.831 50.339 -49.502 1.00 44.72 225 SER A CA 1
ATOM 1796 C C . SER A 1 225 ? 10.317 50.545 -48.068 1.00 44.72 225 SER A C 1
ATOM 1798 O O . SER A 1 225 ? 10.180 51.673 -47.606 1.00 44.72 225 SER A O 1
ATOM 1800 N N . SER A 1 226 ? 10.127 49.464 -47.315 1.00 38.81 226 SER A N 1
ATOM 1801 C CA . SER A 1 226 ? 10.322 49.475 -45.862 1.00 38.81 226 SER A CA 1
ATOM 1802 C C . SER A 1 226 ? 10.649 48.063 -45.373 1.00 38.81 226 SER A C 1
ATOM 1804 O O . SER A 1 226 ? 9.845 47.136 -45.434 1.00 38.81 226 SER A O 1
ATOM 1806 N N . LYS A 1 227 ? 11.887 47.867 -44.909 1.00 43.59 227 LYS A N 1
ATOM 1807 C CA . LYS A 1 227 ? 12.272 46.662 -44.170 1.00 43.59 227 LYS A CA 1
ATOM 1808 C C . LYS A 1 227 ? 11.683 46.776 -42.762 1.00 43.59 227 LYS A C 1
ATOM 1810 O O . LYS A 1 227 ? 12.262 47.443 -41.912 1.00 43.59 227 LYS A O 1
ATOM 1815 N N . GLY A 1 228 ? 10.551 46.124 -42.518 1.00 41.72 228 GLY A N 1
ATOM 1816 C CA . GLY A 1 228 ? 9.969 45.959 -41.185 1.00 41.72 228 GLY A CA 1
ATOM 1817 C C . GLY A 1 228 ? 9.436 44.533 -41.000 1.00 41.72 228 GLY A C 1
ATOM 1818 O O . GLY A 1 228 ? 8.814 44.002 -41.919 1.00 41.72 228 GLY A O 1
ATOM 1819 N N . PRO A 1 229 ? 9.683 43.860 -39.860 1.00 39.28 229 PRO A N 1
ATOM 1820 C CA . PRO A 1 229 ? 9.170 42.514 -39.641 1.00 39.28 229 PRO A CA 1
ATOM 1821 C C . PRO A 1 229 ? 7.653 42.536 -39.413 1.00 39.28 229 PRO A C 1
ATOM 1823 O O . PRO A 1 229 ? 7.137 43.322 -38.619 1.00 39.28 229 PRO A O 1
ATOM 1826 N N . CYS A 1 230 ? 6.949 41.610 -40.067 1.00 36.75 230 CYS A N 1
ATOM 1827 C CA . CYS A 1 230 ? 5.524 41.362 -39.865 1.00 36.75 230 CYS A CA 1
ATOM 1828 C C . CYS A 1 230 ? 5.243 41.097 -38.373 1.00 36.75 230 CYS A C 1
ATOM 1830 O O . CYS A 1 230 ? 5.834 40.194 -37.768 1.00 36.75 230 CYS A O 1
ATOM 1832 N N . ALA A 1 231 ? 4.347 41.880 -37.770 1.00 41.09 231 ALA A N 1
ATOM 1833 C CA . ALA A 1 231 ? 4.029 41.808 -36.349 1.00 41.09 231 ALA A CA 1
ATOM 1834 C C . ALA A 1 231 ? 3.518 40.409 -35.947 1.00 41.09 231 ALA A C 1
ATOM 1836 O O . ALA A 1 231 ? 2.378 40.026 -36.211 1.00 41.09 231 ALA A O 1
ATOM 1837 N N . ARG A 1 232 ? 4.355 39.627 -35.252 1.00 42.91 232 ARG A N 1
ATOM 1838 C CA . ARG A 1 232 ? 3.906 38.430 -34.527 1.00 42.91 232 ARG A CA 1
ATOM 1839 C C . ARG A 1 232 ? 3.068 38.873 -33.327 1.00 42.91 232 ARG A C 1
ATOM 1841 O O . ARG A 1 232 ? 3.598 39.506 -32.415 1.00 42.91 232 ARG A O 1
ATOM 1848 N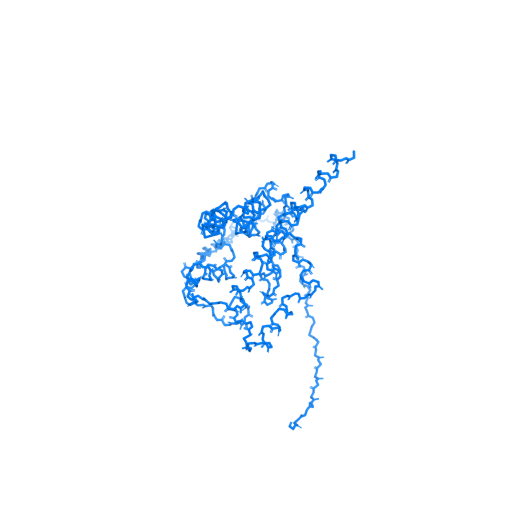 N . LYS A 1 233 ? 1.799 38.446 -33.253 1.00 39.03 233 LYS A N 1
ATOM 1849 C CA . LYS A 1 233 ? 1.070 38.369 -31.973 1.00 39.03 233 LYS A CA 1
ATOM 1850 C C . LYS A 1 233 ? 1.946 37.594 -30.978 1.00 39.03 233 LYS A C 1
ATOM 1852 O O . LYS A 1 233 ? 2.242 36.416 -31.195 1.00 39.03 233 LYS A O 1
ATOM 1857 N N . LYS A 1 234 ? 2.402 38.275 -29.921 1.00 35.97 234 LYS A N 1
ATOM 1858 C CA . LYS A 1 234 ? 3.209 37.703 -28.835 1.00 35.97 234 LYS A CA 1
ATOM 1859 C C . LYS A 1 234 ? 2.470 36.495 -28.245 1.00 35.97 234 LYS A C 1
ATOM 1861 O O . LYS A 1 234 ? 1.389 36.646 -27.686 1.00 35.97 234 LYS A O 1
ATOM 1866 N N . ARG A 1 235 ? 3.052 35.297 -28.349 1.00 43.03 235 ARG A N 1
ATOM 1867 C CA . ARG A 1 235 ? 2.715 34.189 -27.440 1.00 43.03 235 ARG A CA 1
ATOM 1868 C C . ARG A 1 235 ? 3.371 34.488 -26.086 1.00 43.03 235 ARG A C 1
ATOM 1870 O O . ARG A 1 235 ? 4.526 34.918 -26.096 1.00 43.03 235 ARG A O 1
ATOM 1877 N N . PRO A 1 236 ? 2.698 34.266 -24.944 1.00 35.84 236 PRO A N 1
ATOM 1878 C CA . PRO A 1 236 ? 3.343 34.422 -23.647 1.00 35.84 236 PRO A CA 1
ATOM 1879 C C . PRO A 1 236 ? 4.509 33.431 -23.529 1.00 35.84 236 PRO A C 1
ATOM 1881 O O . PRO A 1 236 ? 4.426 32.285 -23.981 1.00 35.84 236 PRO A O 1
ATOM 1884 N N . ALA A 1 237 ? 5.624 33.909 -22.979 1.00 39.19 237 ALA A N 1
ATOM 1885 C CA . ALA A 1 237 ? 6.854 33.148 -22.836 1.00 39.19 237 ALA A CA 1
ATOM 1886 C C . ALA A 1 237 ? 6.625 31.918 -21.943 1.00 39.19 237 ALA A C 1
ATOM 1888 O O . ALA A 1 237 ? 6.196 32.039 -20.798 1.00 39.19 237 ALA A O 1
ATOM 1889 N N . ARG A 1 238 ? 6.944 30.721 -22.451 1.00 43.12 238 ARG A N 1
ATOM 1890 C CA . ARG A 1 238 ? 7.143 29.547 -21.595 1.00 43.12 238 ARG A CA 1
ATOM 1891 C C . ARG A 1 238 ? 8.431 29.760 -20.803 1.00 43.12 238 ARG A C 1
ATOM 1893 O O . ARG A 1 238 ? 9.500 29.913 -21.392 1.00 43.12 238 ARG A O 1
ATOM 1900 N N . MET A 1 239 ? 8.308 29.757 -19.482 1.00 34.28 239 MET A N 1
ATOM 1901 C CA . MET A 1 239 ? 9.419 29.761 -18.536 1.00 34.28 239 MET A CA 1
ATOM 1902 C C . MET A 1 239 ? 10.310 28.539 -18.819 1.00 34.28 239 MET A C 1
ATOM 1904 O O . MET A 1 239 ? 9.851 27.398 -18.754 1.00 34.28 239 MET A O 1
ATOM 1908 N N . LYS A 1 240 ? 11.565 28.774 -19.215 1.00 35.88 240 LYS A N 1
ATOM 1909 C CA . LYS A 1 240 ? 12.564 27.714 -19.385 1.00 35.88 240 LYS A CA 1
ATOM 1910 C C . LYS A 1 240 ? 13.004 27.259 -17.994 1.00 35.88 240 LYS A C 1
ATOM 1912 O O . LYS A 1 240 ? 13.616 28.035 -17.269 1.00 35.88 240 LYS A O 1
ATOM 1917 N N . TYR A 1 241 ? 12.718 26.010 -17.639 1.00 33.53 241 TYR A N 1
ATOM 1918 C CA . TYR A 1 241 ? 13.391 25.352 -16.523 1.00 33.53 241 TYR A CA 1
ATOM 1919 C C . TYR A 1 241 ? 14.868 25.176 -16.897 1.00 33.53 241 TYR A C 1
ATOM 1921 O O . TYR A 1 241 ? 15.198 24.499 -17.871 1.00 33.53 241 TYR A O 1
ATOM 1929 N N . VAL A 1 242 ? 15.754 25.831 -16.151 1.00 39.25 242 VAL A N 1
ATOM 1930 C CA . VAL A 1 242 ? 17.201 25.642 -16.252 1.00 39.25 242 VAL A CA 1
ATOM 1931 C C . VAL A 1 242 ? 17.539 24.369 -15.483 1.00 39.25 242 VAL A C 1
ATOM 1933 O O . VAL A 1 242 ? 17.582 24.368 -14.256 1.00 39.25 242 VAL A O 1
ATOM 1936 N N . GLY A 1 243 ? 17.751 23.268 -16.203 1.00 32.38 243 GLY A N 1
ATOM 1937 C CA . GLY A 1 243 ? 18.371 22.076 -15.634 1.00 32.38 243 GLY A CA 1
ATOM 1938 C C . GLY A 1 243 ? 19.809 22.402 -15.230 1.00 32.38 243 GLY A C 1
ATOM 1939 O O . GLY A 1 243 ? 20.618 22.795 -16.073 1.00 32.38 243 GLY A O 1
ATOM 1940 N N . ARG A 1 244 ? 20.132 22.271 -13.939 1.00 37.78 244 ARG A N 1
ATOM 1941 C CA . ARG A 1 244 ? 21.523 22.298 -13.474 1.00 37.78 244 ARG A CA 1
ATOM 1942 C C . ARG A 1 244 ? 22.240 21.075 -14.049 1.00 37.78 244 ARG A C 1
ATOM 1944 O O . ARG A 1 244 ? 21.830 19.946 -13.805 1.00 37.78 244 ARG A O 1
ATOM 1951 N N . LYS A 1 245 ? 23.309 21.314 -14.812 1.00 35.25 245 LYS A N 1
ATOM 1952 C CA . LYS A 1 245 ? 24.278 20.288 -15.215 1.00 35.25 245 LYS A CA 1
ATOM 1953 C C . LYS A 1 245 ? 24.913 19.688 -13.956 1.00 35.25 245 LYS A C 1
ATOM 1955 O O . LYS A 1 245 ? 25.471 20.433 -13.152 1.00 35.25 245 LYS A O 1
ATOM 1960 N N . ALA A 1 246 ? 24.855 18.369 -13.806 1.00 37.16 246 ALA A N 1
ATOM 1961 C CA . ALA A 1 246 ? 25.707 17.654 -12.865 1.00 37.16 246 ALA A CA 1
ATOM 1962 C C . ALA A 1 246 ? 27.172 17.773 -13.328 1.00 37.16 246 ALA A C 1
ATOM 1964 O O . ALA A 1 246 ? 27.472 17.587 -14.509 1.00 37.16 246 ALA A O 1
ATOM 1965 N N . ARG A 1 247 ? 28.070 18.147 -12.410 1.00 33.47 247 ARG A N 1
ATOM 1966 C CA . ARG A 1 247 ? 29.527 18.096 -12.612 1.00 33.47 247 ARG A CA 1
ATOM 1967 C C . ARG A 1 247 ? 29.997 16.639 -12.537 1.00 33.47 247 ARG A C 1
ATOM 1969 O O . ARG A 1 247 ? 29.498 15.920 -11.676 1.00 33.47 247 ARG A O 1
ATOM 1976 N N . PRO A 1 248 ? 30.994 16.228 -13.334 1.00 35.28 248 PRO A N 1
ATOM 1977 C CA . PRO A 1 248 ? 31.716 14.993 -13.086 1.00 35.28 248 PRO A CA 1
ATOM 1978 C C . PRO A 1 248 ? 32.776 15.251 -12.006 1.00 35.28 248 PRO A C 1
ATOM 1980 O O . PRO A 1 248 ? 33.642 16.110 -12.175 1.00 35.28 248 PRO A O 1
ATOM 1983 N N . THR A 1 249 ? 32.717 14.530 -10.890 1.00 39.09 249 THR A N 1
ATOM 1984 C CA . THR A 1 249 ? 33.848 14.415 -9.961 1.00 39.09 249 THR A CA 1
ATOM 1985 C C . THR A 1 249 ? 34.578 13.123 -10.280 1.00 39.09 249 THR A C 1
ATOM 1987 O O . THR A 1 249 ? 34.120 12.038 -9.931 1.00 39.09 249 THR A O 1
ATOM 1990 N N . GLY A 1 250 ? 35.700 13.248 -10.984 1.00 29.89 250 GLY A N 1
ATOM 1991 C CA . GLY A 1 250 ? 36.706 12.201 -11.025 1.00 29.89 250 GLY A CA 1
ATOM 1992 C C . GLY A 1 250 ? 37.489 12.204 -9.716 1.00 29.89 250 GLY A C 1
ATOM 1993 O O . GLY A 1 250 ? 37.981 13.247 -9.298 1.00 29.89 250 GLY A O 1
ATOM 1994 N N . HIS A 1 251 ? 37.624 11.033 -9.106 1.00 33.97 251 HIS A N 1
ATOM 1995 C CA . HIS A 1 251 ? 38.814 10.685 -8.346 1.00 33.97 251 HIS A CA 1
ATOM 1996 C C . HIS A 1 251 ? 39.179 9.243 -8.690 1.00 33.97 251 HIS A C 1
ATOM 1998 O O . HIS A 1 251 ? 38.483 8.296 -8.337 1.00 33.97 251 HIS A O 1
ATOM 2004 N N . GLN A 1 252 ? 40.271 9.115 -9.443 1.00 35.09 252 GLN A N 1
ATOM 2005 C CA . GLN A 1 252 ? 41.092 7.915 -9.477 1.00 35.09 252 GLN A CA 1
ATOM 2006 C C . GLN A 1 252 ? 41.577 7.621 -8.057 1.00 35.09 252 GLN A C 1
ATOM 2008 O O . GLN A 1 252 ? 42.104 8.517 -7.405 1.00 35.09 252 GLN A O 1
ATOM 2013 N N . ASN A 1 253 ? 41.484 6.361 -7.644 1.00 33.06 253 ASN A N 1
ATOM 2014 C CA . ASN A 1 253 ? 42.540 5.732 -6.866 1.00 33.06 253 ASN A CA 1
ATOM 2015 C C . ASN A 1 253 ? 42.767 4.329 -7.433 1.00 33.06 253 ASN A C 1
ATOM 2017 O O . ASN A 1 253 ? 41.919 3.446 -7.343 1.00 33.06 253 ASN A O 1
ATOM 2021 N N . GLN A 1 254 ? 43.915 4.186 -8.092 1.00 32.59 254 GLN A N 1
ATOM 2022 C CA . GLN A 1 254 ? 44.600 2.915 -8.281 1.00 32.59 254 GLN A CA 1
ATOM 2023 C C . GLN A 1 254 ? 45.175 2.451 -6.938 1.00 32.59 254 GLN A C 1
ATOM 2025 O O . GLN A 1 254 ? 45.469 3.302 -6.102 1.00 32.59 254 GLN A O 1
ATOM 2030 N N . LEU A 1 255 ? 45.367 1.129 -6.818 1.00 34.06 255 LEU A N 1
ATOM 2031 C CA . LEU A 1 255 ? 46.236 0.333 -5.921 1.00 34.06 255 LEU A CA 1
ATOM 2032 C C . LEU A 1 255 ? 45.409 -0.878 -5.440 1.00 34.06 255 LEU A C 1
ATOM 2034 O O . LEU A 1 255 ? 44.323 -0.687 -4.918 1.00 34.06 255 LEU A O 1
ATOM 2038 N N . THR A 1 256 ? 45.786 -2.149 -5.546 1.00 33.50 256 THR A N 1
ATOM 2039 C CA . THR A 1 256 ? 46.874 -2.888 -6.205 1.00 33.50 256 THR A CA 1
ATOM 2040 C C . THR A 1 256 ? 46.490 -4.369 -6.078 1.00 33.50 256 THR A C 1
ATOM 2042 O O . THR A 1 256 ? 45.781 -4.742 -5.149 1.00 33.50 256 THR A O 1
ATOM 2045 N N . LYS A 1 257 ? 46.980 -5.206 -6.995 1.00 33.28 257 LYS A N 1
ATOM 2046 C CA . LYS A 1 257 ? 47.016 -6.673 -6.877 1.00 33.28 257 LYS A CA 1
ATOM 2047 C C . LYS A 1 257 ? 47.560 -7.119 -5.508 1.00 33.28 257 LYS A C 1
ATOM 2049 O O . LYS A 1 257 ? 48.619 -6.612 -5.145 1.00 33.28 257 LYS A O 1
ATOM 2054 N N . VAL A 1 258 ? 46.900 -8.076 -4.848 1.00 39.44 258 VAL A N 1
ATOM 2055 C CA . VAL A 1 258 ? 47.335 -9.470 -4.567 1.00 39.44 258 VAL A CA 1
ATOM 2056 C C . VAL A 1 258 ? 46.069 -10.289 -4.340 1.00 39.44 258 VAL A C 1
ATOM 2058 O O . VAL A 1 258 ? 45.192 -9.788 -3.605 1.00 39.44 258 VAL A O 1
#

Radius of gyration: 26.52 Å; chains: 1; bounding box: 63×70×87 Å

Sequence (258 aa):
MQLLLTILGIAAQVVLIAMAADFVAGLIHWAEDAYFTEDTPLIGQWVIKPNIVHHHFPRYFTTLSWWESSKLLVFIGAATLGISALLGWFSWQLALFVVISANANHVHKLSHRTRKENGPIISKLQDWKILLTPYQHGLHHTDPKNTYYCPVTNLVNPILERINFWEHAEAIIERLTGITHRHDTAVRGNGPGPHWLDAYRPPRPAPAIISTKTRCTCDDCPNASSKGPCARKKRPARMKYVGRKARPTGHQNQLTKV